Protein AF-A0A4Q3XAI7-F1 (afdb_monomer_lite)

Foldseek 3Di:
DQLVPDPDPVRNVVVVVVVVVVVVVVVVVVVVVVVVVVVVVVVVVVVVVVVVVVVVVVVVVVVVVVVVVVVVVVVVVVVVVVVVVVVVVVVVVVVVVVVVVVVVVVVVVVCVVVLVVLLVVCVVPPPDDPLQPQESPDPLVVLVVVCVVVDADQVQLVVLVVSLHLSSVLSSLSNYDQAPDDPVVLVVSLLSQPDLVSLVSNLPRHLLNHPCNVVLLVVQCPDPRQSSVLSSLQSLLVCCQVPVPVDDPVVLLVCLLPPLLPHDPSNVLSSLSNLLSNLQSDVVCVVVSLVSLVVSCPQVVPDDDPPDFGSSSNRSNVVNNVVVD

Radius of gyration: 54.63 Å; chains: 1; bounding box: 103×50×162 Å

pLDDT: mean 87.57, std 12.11, range [44.16, 97.44]

Sequence (325 aa):
MFLFASESFNQFTRRLHYLRQYSEARKQQVEQIQKVQEALNSQLFDLTDKRNQKKKLLNTQLVENRNLLNLKSEQDQVVTKLSQREQELQRDLREKQNAVRKLENLISDIVREEVRKAANAARKEAAKNEAAANQFGVKLGDLRVLAKKIKLNPELATALWETDNIDAMLLATLLMKPKQLATEDLEKMVRAATFPQLADWLNSYVVKMHPQKEQLRPKWIESTDAMVARSGWSLTAEKIVKDPAALDFDALLNRLENEMPTAPVPAQWTMNFCLAHIGITSPQHRERAITIGEKLGIYRDYPVHKGCTSPFAPIWIKEMVKRQS

Structure (mmCIF, N/CA/C/O backbone):
data_AF-A0A4Q3XAI7-F1
#
_entry.id   AF-A0A4Q3XAI7-F1
#
loop_
_atom_site.group_PDB
_atom_site.id
_atom_site.type_symbol
_atom_site.label_atom_id
_atom_site.label_alt_id
_atom_site.label_comp_id
_atom_site.label_asym_id
_atom_site.label_entity_id
_atom_site.label_seq_id
_atom_site.pdbx_PDB_ins_code
_atom_site.Cartn_x
_atom_site.Cartn_y
_atom_site.Cartn_z
_atom_site.occupancy
_atom_site.B_iso_or_equiv
_atom_site.auth_seq_id
_atom_site.auth_comp_id
_atom_site.auth_asym_id
_atom_site.auth_atom_id
_atom_site.pdbx_PDB_model_num
ATOM 1 N N . MET A 1 1 ? -57.397 -12.592 123.149 1.00 57.09 1 MET A N 1
ATOM 2 C CA . MET A 1 1 ? -57.408 -13.577 124.256 1.00 57.09 1 MET A CA 1
ATOM 3 C C . MET A 1 1 ? -58.382 -14.724 123.913 1.00 57.09 1 MET A C 1
ATOM 5 O O . MET A 1 1 ? -59.492 -14.738 124.408 1.00 57.09 1 MET A O 1
ATOM 9 N N . PHE A 1 2 ? -58.028 -15.643 122.993 1.00 77.94 2 PHE A N 1
ATOM 10 C CA . PHE A 1 2 ? -58.961 -16.663 122.437 1.00 77.94 2 PHE A CA 1
ATOM 11 C C . PHE A 1 2 ? -58.925 -18.019 123.174 1.00 77.94 2 PHE A C 1
ATOM 13 O O . PHE A 1 2 ? -59.947 -18.692 123.314 1.00 77.94 2 PHE A O 1
ATOM 20 N N . LEU A 1 3 ? -57.746 -18.401 123.678 1.00 70.19 3 LEU A N 1
ATOM 21 C CA . LEU A 1 3 ? -57.528 -19.646 124.425 1.00 70.19 3 LEU A CA 1
ATOM 22 C C . LEU A 1 3 ? -58.120 -19.579 125.838 1.00 70.19 3 LEU A C 1
ATOM 24 O O . LEU A 1 3 ? -58.863 -20.464 126.245 1.00 70.19 3 LEU A O 1
ATOM 28 N N . PHE A 1 4 ? -57.849 -18.485 126.549 1.00 74.12 4 PHE A N 1
ATOM 29 C CA . PHE A 1 4 ? -58.223 -18.304 127.955 1.00 74.12 4 PHE A CA 1
ATOM 30 C C . PHE A 1 4 ? -59.694 -17.908 128.183 1.00 74.12 4 PHE A C 1
ATOM 32 O O . PHE A 1 4 ? -60.123 -17.817 129.322 1.00 74.12 4 PHE A O 1
ATOM 39 N N . ALA A 1 5 ? -60.473 -17.705 127.115 1.00 77.25 5 ALA A N 1
ATOM 40 C CA . ALA A 1 5 ? -61.905 -17.389 127.163 1.00 77.25 5 ALA A CA 1
ATOM 41 C C . ALA A 1 5 ? -62.781 -18.635 126.902 1.00 77.25 5 ALA A C 1
ATOM 43 O O . ALA A 1 5 ? -63.717 -18.585 126.102 1.00 77.25 5 ALA A O 1
ATOM 44 N N . SER A 1 6 ? -62.406 -19.794 127.451 1.00 77.19 6 SER A N 1
ATOM 45 C CA . SER A 1 6 ? -63.130 -21.064 127.281 1.00 77.19 6 SER A CA 1
ATOM 46 C C . SER A 1 6 ? -63.801 -21.492 128.590 1.00 77.19 6 SER A C 1
ATOM 48 O O . SER A 1 6 ? -63.203 -21.368 129.652 1.00 77.19 6 SER A O 1
ATOM 50 N N . GLU A 1 7 ? -65.041 -21.985 128.515 1.00 75.25 7 GLU A N 1
ATOM 51 C CA . GLU A 1 7 ? -65.883 -22.307 129.685 1.00 75.25 7 GLU A CA 1
ATOM 52 C C . GLU A 1 7 ? -65.652 -23.734 130.222 1.00 75.25 7 GLU A C 1
ATOM 54 O O . GLU A 1 7 ? -66.066 -24.063 131.329 1.00 75.25 7 GLU A O 1
ATOM 59 N N . SER A 1 8 ? -64.968 -24.600 129.457 1.00 79.06 8 SER A N 1
ATOM 60 C CA . SER A 1 8 ? -64.594 -25.958 129.879 1.00 79.06 8 SER A CA 1
ATOM 61 C C . SER A 1 8 ? -63.263 -26.421 129.277 1.00 79.06 8 SER A C 1
ATOM 63 O O . SER A 1 8 ? -62.862 -25.998 128.188 1.00 79.06 8 SER A O 1
ATOM 65 N N . PHE A 1 9 ? -62.594 -27.361 129.951 1.00 81.00 9 PHE A N 1
ATOM 66 C CA . PHE A 1 9 ? -61.305 -27.920 129.519 1.00 81.00 9 PHE A CA 1
ATOM 67 C C . PHE A 1 9 ? -61.354 -28.569 128.115 1.00 81.00 9 PHE A C 1
ATOM 69 O O . PHE A 1 9 ? -60.407 -28.469 127.335 1.00 81.00 9 PHE A O 1
ATOM 76 N N . ASN A 1 10 ? -62.484 -29.175 127.731 1.00 82.44 10 ASN A N 1
ATOM 77 C CA . ASN A 1 10 ? -62.686 -29.733 126.384 1.00 82.44 10 ASN A CA 1
ATOM 78 C C . ASN A 1 10 ? -62.759 -28.627 125.306 1.00 82.44 10 ASN A C 1
ATOM 80 O O . ASN A 1 10 ? -62.200 -28.747 124.216 1.00 82.44 10 ASN A O 1
ATOM 84 N N . GLN A 1 11 ? -63.390 -27.491 125.619 1.00 80.38 11 GLN A N 1
ATOM 85 C CA . GLN A 1 11 ? -63.429 -26.343 124.710 1.00 80.38 11 GLN A CA 1
ATOM 86 C C . GLN A 1 11 ? -62.040 -25.695 124.559 1.00 80.38 11 GLN A C 1
ATOM 88 O O . GLN A 1 11 ? -61.657 -25.320 123.448 1.00 80.38 11 GLN A O 1
ATOM 93 N N . PHE A 1 12 ? -61.261 -25.620 125.645 1.00 85.19 12 PHE A N 1
ATOM 94 C CA . PHE A 1 12 ? -59.865 -25.168 125.629 1.00 85.19 12 PHE A CA 1
ATOM 95 C C . PHE A 1 12 ? -58.986 -26.044 124.722 1.00 85.19 12 PHE A C 1
ATOM 97 O O . PHE A 1 12 ? -58.302 -25.529 123.837 1.00 85.19 12 PHE A O 1
ATOM 104 N N . THR A 1 13 ? -59.038 -27.371 124.890 1.00 81.62 13 THR A N 1
ATOM 105 C CA . THR A 1 13 ? -58.220 -28.326 124.116 1.00 81.62 13 THR A CA 1
ATOM 106 C C . THR A 1 13 ? -58.550 -28.302 122.624 1.00 81.62 13 THR A C 1
ATOM 108 O O . THR A 1 13 ? -57.633 -28.249 121.804 1.00 81.62 13 THR A O 1
ATOM 111 N N . ARG A 1 14 ? -59.832 -28.229 122.237 1.00 81.94 14 ARG A N 1
ATOM 112 C CA . ARG A 1 14 ? -60.236 -28.063 120.826 1.00 81.94 14 ARG A CA 1
ATOM 113 C C . ARG A 1 14 ? -59.732 -26.754 120.215 1.00 81.94 14 ARG A C 1
ATOM 115 O O . ARG A 1 14 ? -59.216 -26.769 119.100 1.00 81.94 14 ARG A O 1
ATOM 122 N N . ARG A 1 15 ? -59.828 -25.628 120.937 1.00 86.38 15 ARG A N 1
ATOM 123 C CA . ARG A 1 15 ? -59.291 -24.331 120.474 1.00 86.38 15 ARG A CA 1
ATOM 124 C C . ARG A 1 15 ? -57.761 -24.343 120.380 1.00 86.38 15 ARG A C 1
ATOM 126 O O . ARG A 1 15 ? -57.216 -23.753 119.451 1.00 86.38 15 ARG A O 1
ATOM 133 N N . LEU A 1 16 ? -57.072 -25.043 121.285 1.00 82.81 16 LEU A N 1
ATOM 134 C CA . LEU A 1 16 ? -55.619 -25.238 121.236 1.00 82.81 16 LEU A CA 1
ATOM 135 C C . LEU A 1 16 ? -55.196 -26.091 120.030 1.00 82.81 16 LEU A C 1
ATOM 137 O O . LEU A 1 16 ? -54.264 -25.714 119.322 1.00 82.81 16 LEU A O 1
ATOM 141 N N . HIS A 1 17 ? -55.899 -27.195 119.755 1.00 82.69 17 HIS A N 1
ATOM 142 C CA . HIS A 1 17 ? -55.673 -28.015 118.560 1.00 82.69 17 HIS A CA 1
ATOM 143 C C . HIS A 1 17 ? -55.942 -27.238 117.267 1.00 82.69 17 HIS A C 1
ATOM 145 O O . HIS A 1 17 ? -55.119 -27.286 116.356 1.00 82.69 17 HIS A O 1
ATOM 151 N N . TYR A 1 18 ? -57.031 -26.467 117.211 1.00 84.88 18 TYR A N 1
ATOM 152 C CA . TYR A 1 18 ? -57.342 -25.602 116.074 1.00 84.88 18 TYR A CA 1
ATOM 153 C C . TYR A 1 18 ? -56.255 -24.548 115.836 1.00 84.88 18 TYR A C 1
ATOM 155 O O . TYR A 1 18 ? -55.811 -24.377 114.707 1.00 84.88 18 TYR A O 1
ATOM 163 N N . LEU A 1 19 ? -55.763 -23.872 116.883 1.00 85.06 19 LEU A N 1
ATOM 164 C CA . LEU A 1 19 ? -54.667 -22.908 116.733 1.00 85.06 19 LEU A CA 1
ATOM 165 C C . LEU A 1 19 ? -53.360 -23.564 116.273 1.00 85.06 19 LEU A C 1
ATOM 167 O O . LEU A 1 19 ? -52.626 -22.948 115.503 1.00 85.06 19 LEU A O 1
ATOM 171 N N . ARG A 1 20 ? -53.071 -24.804 116.696 1.00 84.38 20 ARG A N 1
ATOM 172 C CA . ARG A 1 20 ? -51.924 -25.571 116.181 1.00 84.38 20 ARG A CA 1
ATOM 173 C C . ARG A 1 20 ? -52.085 -25.890 114.694 1.00 84.38 20 ARG A C 1
ATOM 175 O O . ARG A 1 20 ? -51.196 -25.554 113.923 1.00 84.38 20 ARG A O 1
ATOM 182 N N . GLN A 1 21 ? -53.228 -26.444 114.287 1.00 87.38 21 GLN A N 1
ATOM 183 C CA . GLN A 1 21 ? -53.525 -26.738 112.878 1.00 87.38 21 GLN A CA 1
ATOM 184 C C . GLN A 1 21 ? -53.515 -25.474 112.010 1.00 87.38 21 GLN A C 1
ATOM 186 O O . GLN A 1 21 ? -52.957 -25.476 110.918 1.00 87.38 21 GLN A O 1
ATOM 191 N N . TYR A 1 22 ? -54.076 -24.372 112.508 1.00 87.88 22 TYR A N 1
ATOM 192 C CA . TYR A 1 22 ? -54.053 -23.081 111.827 1.00 87.88 22 TYR A CA 1
ATOM 193 C C . TYR A 1 22 ? -52.627 -22.531 111.692 1.00 87.88 22 TYR A C 1
ATOM 195 O O . TYR A 1 22 ? -52.272 -22.020 110.636 1.00 87.88 22 TYR A O 1
ATOM 203 N N . SER A 1 23 ? -51.793 -22.663 112.729 1.00 86.81 23 SER A N 1
ATOM 204 C CA . SER A 1 23 ? -50.374 -22.288 112.674 1.00 86.81 23 SER A CA 1
ATOM 205 C C . SER A 1 23 ? -49.604 -23.116 111.637 1.00 86.81 23 SER A C 1
ATOM 207 O O . SER A 1 23 ? -48.845 -22.557 110.847 1.00 86.81 23 SER A O 1
ATOM 209 N N . GLU A 1 24 ? -49.841 -24.431 111.572 1.00 89.38 24 GLU A N 1
ATOM 210 C CA . GLU A 1 24 ? -49.220 -25.315 110.576 1.00 89.38 24 GLU A CA 1
ATOM 211 C C . GLU A 1 24 ? -49.689 -25.021 109.145 1.00 89.38 24 GLU A C 1
ATOM 213 O O . GLU A 1 24 ? -48.854 -24.852 108.256 1.00 89.38 24 GLU A O 1
ATOM 218 N N . ALA A 1 25 ? -50.998 -24.871 108.922 1.00 90.12 25 ALA A N 1
ATOM 219 C CA . ALA A 1 25 ? -51.553 -24.491 107.623 1.00 90.12 25 ALA A CA 1
ATOM 220 C C . ALA A 1 25 ? -51.038 -23.116 107.171 1.00 90.12 25 ALA A C 1
ATOM 222 O O . ALA A 1 25 ? -50.679 -22.933 106.009 1.00 90.12 25 ALA A O 1
ATOM 223 N N . ARG A 1 26 ? -50.917 -22.155 108.098 1.00 86.12 26 ARG A N 1
ATOM 224 C CA . ARG A 1 26 ? -50.337 -20.836 107.820 1.00 86.12 26 ARG A CA 1
ATOM 225 C C . ARG A 1 26 ? -48.851 -20.929 107.472 1.00 86.12 26 ARG A C 1
ATOM 227 O O . ARG A 1 26 ? -48.404 -20.218 106.578 1.00 86.12 26 ARG A O 1
ATOM 234 N N . LYS A 1 27 ? -48.092 -21.819 108.120 1.00 90.81 27 LYS A N 1
ATOM 235 C CA . LYS A 1 27 ? -46.683 -22.082 107.789 1.00 90.81 27 LYS A CA 1
ATOM 236 C C . LYS A 1 27 ? -46.540 -22.661 106.376 1.00 90.81 27 LYS A C 1
ATOM 238 O O . LYS A 1 27 ? -45.722 -22.165 105.608 1.00 90.81 27 LYS A O 1
ATOM 243 N N . GLN A 1 28 ? -47.376 -23.633 106.010 1.00 90.00 28 GLN A N 1
ATOM 244 C CA . GLN A 1 28 ? -47.410 -24.197 104.654 1.00 90.00 28 GLN A CA 1
ATOM 245 C C . GLN A 1 28 ? -47.824 -23.158 103.604 1.00 90.00 28 GLN A C 1
ATOM 247 O O . GLN A 1 28 ? -47.228 -23.091 102.533 1.00 90.00 28 GLN A O 1
ATOM 252 N N . GLN A 1 29 ? -48.806 -22.309 103.917 1.00 88.69 29 GLN A N 1
ATOM 253 C CA . GLN A 1 29 ? -49.237 -21.227 103.033 1.00 88.69 29 GLN A CA 1
ATOM 254 C C . GLN A 1 29 ? -48.113 -20.208 102.791 1.00 88.69 29 GLN A C 1
ATOM 256 O O . GLN A 1 29 ? -47.916 -19.786 101.656 1.00 88.69 29 GLN A O 1
ATOM 261 N N . VAL A 1 30 ? -47.345 -19.838 103.823 1.00 93.38 30 VAL A N 1
ATOM 262 C CA . VAL A 1 30 ? -46.171 -18.958 103.673 1.00 93.38 30 VAL A CA 1
ATOM 263 C C . VAL A 1 30 ? -45.101 -19.605 102.790 1.00 93.38 30 VAL A C 1
ATOM 265 O O . VAL A 1 30 ? -44.566 -18.931 101.914 1.00 93.38 30 VAL A O 1
ATOM 268 N N . GLU A 1 31 ? -44.832 -20.902 102.953 1.00 92.56 31 GLU A N 1
ATOM 269 C CA . GLU A 1 31 ? -43.874 -21.631 102.110 1.00 92.56 31 GLU A CA 1
ATOM 270 C C . GLU A 1 31 ? -44.336 -21.705 100.642 1.00 92.56 31 GLU A C 1
ATOM 272 O O . GLU A 1 31 ? -43.542 -21.517 99.721 1.00 92.56 31 GLU A O 1
ATOM 277 N N . GLN A 1 32 ? -45.633 -21.924 100.400 1.00 91.56 32 GLN A N 1
ATOM 278 C CA . GLN A 1 32 ? -46.207 -21.881 99.052 1.00 91.56 32 GLN A CA 1
ATOM 279 C C . GLN A 1 32 ? -46.115 -20.481 98.437 1.00 91.56 32 GLN A C 1
ATOM 281 O O . GLN A 1 32 ? -45.732 -20.357 97.277 1.00 91.56 32 GLN A O 1
ATOM 286 N N . ILE A 1 33 ? -46.413 -19.429 99.206 1.00 92.69 33 ILE A N 1
ATOM 287 C CA . ILE A 1 33 ? -46.266 -18.039 98.753 1.00 92.69 33 ILE A CA 1
ATOM 288 C C . ILE A 1 33 ? -44.803 -17.745 98.408 1.00 92.69 33 ILE A C 1
ATOM 290 O O . ILE A 1 33 ? -44.551 -17.131 97.379 1.00 92.69 33 ILE A O 1
ATOM 294 N N . GLN A 1 34 ? -43.842 -18.218 99.207 1.00 93.25 34 GLN A N 1
ATOM 295 C CA . GLN A 1 34 ? -42.412 -18.067 98.916 1.00 93.25 34 GLN A CA 1
ATOM 296 C C . GLN A 1 34 ? -42.013 -18.780 97.621 1.00 93.25 34 GLN A C 1
ATOM 298 O O . GLN A 1 34 ? -41.414 -18.150 96.756 1.00 93.25 34 GLN A O 1
ATOM 303 N N . LYS A 1 35 ? -42.424 -20.040 97.426 1.00 94.00 35 LYS A N 1
ATOM 304 C CA . LYS A 1 35 ? -42.158 -20.784 96.179 1.00 94.00 35 LYS A CA 1
ATOM 305 C C . LYS A 1 35 ? -42.761 -20.097 94.955 1.00 94.00 35 LYS A C 1
ATOM 307 O O . LYS A 1 35 ? -42.113 -19.997 93.917 1.00 94.00 35 LYS A O 1
ATOM 312 N N . VAL A 1 36 ? -43.996 -19.604 95.069 1.00 93.31 36 VAL A N 1
ATOM 313 C CA . VAL A 1 36 ? -44.651 -18.853 93.989 1.00 93.31 36 VAL A CA 1
ATOM 314 C C . VAL A 1 36 ? -43.928 -17.530 93.743 1.00 93.31 36 VAL A C 1
ATOM 316 O O . VAL A 1 36 ? -43.694 -17.193 92.589 1.00 93.31 36 VAL A O 1
ATOM 319 N N . GLN A 1 37 ? -43.520 -16.810 94.790 1.00 92.06 37 GLN A N 1
ATOM 320 C CA . GLN A 1 37 ? -42.764 -15.562 94.675 1.00 92.06 37 GLN A CA 1
ATOM 321 C C . GLN A 1 37 ? -41.413 -15.781 93.979 1.00 92.06 37 GLN A C 1
ATOM 323 O O . GLN A 1 37 ? -41.045 -14.997 93.109 1.00 92.06 37 GLN A O 1
ATOM 328 N N . GLU A 1 38 ? -40.690 -16.846 94.324 1.00 93.88 38 GLU A N 1
ATOM 329 C CA . GLU A 1 38 ? -39.425 -17.226 93.686 1.00 93.88 38 GLU A CA 1
ATOM 330 C C . GLU A 1 38 ? -39.621 -17.585 92.210 1.00 93.88 38 GLU A C 1
ATOM 332 O O . GLU A 1 38 ? -38.903 -17.067 91.352 1.00 93.88 38 GLU A O 1
ATOM 337 N N . ALA A 1 39 ? -40.635 -18.397 91.892 1.00 93.25 39 ALA A N 1
ATOM 338 C CA . ALA A 1 39 ? -40.972 -18.747 90.514 1.00 93.25 39 ALA A CA 1
ATOM 339 C C . ALA A 1 39 ? -41.373 -17.512 89.688 1.00 93.25 39 ALA A C 1
ATOM 341 O O . ALA A 1 39 ? -40.921 -17.352 88.554 1.00 93.25 39 ALA A O 1
ATOM 342 N N . LEU A 1 40 ? -42.171 -16.605 90.264 1.00 92.62 40 LEU A N 1
ATOM 343 C CA . LEU A 1 40 ? -42.583 -15.361 89.614 1.00 92.62 40 LEU A CA 1
ATOM 344 C C . LEU A 1 40 ? -41.382 -14.434 89.379 1.00 92.62 40 LEU A C 1
ATOM 346 O O . LEU A 1 40 ? -41.241 -13.869 88.297 1.00 92.62 40 LEU A O 1
ATOM 350 N N . ASN A 1 41 ? -40.488 -14.309 90.366 1.00 93.88 41 ASN A N 1
ATOM 351 C CA . ASN A 1 41 ? -39.267 -13.511 90.257 1.00 93.88 41 ASN A CA 1
ATOM 352 C C . ASN A 1 41 ? -38.316 -14.072 89.186 1.00 93.88 41 ASN A C 1
ATOM 354 O O . ASN A 1 41 ? -37.753 -13.300 88.411 1.00 93.88 41 ASN A O 1
ATOM 358 N N . SER A 1 42 ? -38.173 -15.398 89.097 1.00 93.94 42 SER A N 1
ATOM 359 C CA . SER A 1 42 ? -37.395 -16.061 88.042 1.00 93.94 42 SER A CA 1
ATOM 360 C C . SER A 1 42 ? -37.996 -15.811 86.655 1.00 93.94 42 SER A C 1
ATOM 362 O O . SER A 1 42 ? -37.276 -15.409 85.743 1.00 93.94 42 SER A O 1
ATOM 364 N N . GLN A 1 43 ? -39.317 -15.941 86.499 1.00 94.50 43 GLN A N 1
ATOM 365 C CA . GLN A 1 43 ? -39.990 -15.632 85.234 1.00 94.50 43 GLN A CA 1
ATOM 366 C C . GLN A 1 43 ? -39.857 -14.153 84.848 1.00 94.50 43 GLN A C 1
ATOM 368 O O . GLN A 1 43 ? -39.647 -13.839 83.676 1.00 94.50 43 GLN A O 1
ATOM 373 N N . LEU A 1 44 ? -39.950 -13.235 85.816 1.00 93.75 44 LEU A N 1
ATOM 374 C CA . LEU A 1 44 ? -39.718 -11.808 85.584 1.00 93.75 44 LEU A CA 1
ATOM 375 C C . LEU A 1 44 ? -38.284 -11.540 85.122 1.00 93.75 44 LEU A C 1
ATOM 377 O O . LEU A 1 44 ? -38.090 -10.748 84.196 1.00 93.75 44 LEU A O 1
ATOM 381 N N . PHE A 1 45 ? -37.293 -12.205 85.717 1.00 95.44 45 PHE A N 1
ATOM 382 C CA . PHE A 1 45 ? -35.899 -12.099 85.296 1.00 95.44 45 PHE A CA 1
ATOM 383 C C . PHE A 1 45 ? -35.714 -12.586 83.852 1.00 95.44 45 PHE A C 1
ATOM 385 O O . PHE A 1 45 ? -35.218 -11.827 83.018 1.00 95.44 45 PHE A O 1
ATOM 392 N N . ASP A 1 46 ? -36.211 -13.779 83.518 1.00 93.88 46 ASP A N 1
ATOM 393 C CA . ASP A 1 46 ? -36.109 -14.357 82.171 1.00 93.88 46 ASP A CA 1
ATOM 394 C C . ASP A 1 46 ? -36.814 -13.503 81.111 1.00 93.88 46 ASP A C 1
ATOM 396 O O . ASP A 1 46 ? -36.300 -13.300 80.008 1.00 93.88 46 ASP A O 1
ATOM 400 N N . LEU A 1 47 ? -38.002 -12.977 81.426 1.00 94.06 47 LEU A N 1
ATOM 401 C CA . LEU A 1 47 ? -38.724 -12.066 80.538 1.00 94.06 47 LEU A CA 1
ATOM 402 C C . LEU A 1 47 ? -37.963 -10.753 80.343 1.00 94.06 47 LEU A C 1
ATOM 404 O O . LEU A 1 47 ? -37.940 -10.216 79.232 1.00 94.06 47 LEU A O 1
ATOM 408 N N . THR A 1 48 ? -37.321 -10.246 81.396 1.00 94.56 48 THR A N 1
ATOM 409 C CA . THR A 1 48 ? -36.507 -9.027 81.330 1.00 94.56 48 THR A CA 1
ATOM 410 C C . THR A 1 48 ? -35.256 -9.251 80.486 1.00 94.56 48 THR A C 1
ATOM 412 O O . THR A 1 48 ? -34.943 -8.415 79.635 1.00 94.56 48 THR A O 1
ATOM 415 N N . ASP A 1 49 ? -34.583 -10.391 80.641 1.00 94.94 49 ASP A N 1
ATOM 416 C CA . ASP A 1 49 ? -33.416 -10.737 79.834 1.00 94.94 49 ASP A CA 1
ATOM 417 C C . ASP A 1 49 ? -33.788 -10.934 78.357 1.00 94.94 49 ASP A C 1
ATOM 419 O O . ASP A 1 49 ? -33.219 -10.276 77.484 1.00 94.94 49 ASP A O 1
ATOM 423 N N . LYS A 1 50 ? -34.849 -11.700 78.059 1.00 94.81 50 LYS A N 1
ATOM 424 C CA . LYS A 1 50 ? -35.380 -11.849 76.690 1.00 94.81 50 LYS A CA 1
ATOM 425 C C . LYS A 1 50 ? -35.757 -10.506 76.068 1.00 94.81 50 LYS A C 1
ATOM 427 O O . LYS A 1 50 ? -35.459 -10.257 74.897 1.00 94.81 50 LYS A O 1
ATOM 432 N N . ARG A 1 51 ? -36.385 -9.610 76.836 1.00 95.81 51 ARG A N 1
ATOM 433 C CA . ARG A 1 51 ? -36.702 -8.247 76.385 1.00 95.81 51 ARG A CA 1
ATOM 434 C C . ARG A 1 51 ? -35.430 -7.463 76.058 1.00 95.81 51 ARG A C 1
ATOM 436 O O . ARG A 1 51 ? -35.390 -6.789 75.027 1.00 95.81 51 ARG A O 1
ATOM 443 N N . ASN A 1 52 ? -34.397 -7.558 76.891 1.00 94.44 52 ASN A N 1
ATOM 444 C CA . ASN A 1 52 ? -33.121 -6.875 76.682 1.00 94.44 52 ASN A CA 1
ATOM 445 C C . ASN A 1 52 ? -32.359 -7.423 75.469 1.00 94.44 52 ASN A C 1
ATOM 447 O O . ASN A 1 52 ? -31.883 -6.634 74.652 1.00 94.44 52 ASN A O 1
ATOM 451 N N . GLN A 1 53 ? -32.294 -8.745 75.300 1.00 94.44 53 GLN A N 1
ATOM 452 C CA . GLN A 1 53 ? -31.701 -9.390 74.126 1.00 94.44 53 GLN A CA 1
ATOM 453 C C . GLN A 1 53 ? -32.424 -8.973 72.840 1.00 94.44 53 GLN A C 1
ATOM 455 O O . GLN A 1 53 ? -31.786 -8.526 71.887 1.00 94.44 53 GLN A O 1
ATOM 460 N N . LYS A 1 54 ? -33.764 -9.012 72.835 1.00 94.50 54 LYS A N 1
ATOM 461 C CA . LYS A 1 54 ? -34.573 -8.586 71.684 1.00 94.50 54 LYS A CA 1
ATOM 462 C C . LYS A 1 54 ? -34.382 -7.102 71.364 1.00 94.50 54 LYS A C 1
ATOM 464 O O . LYS A 1 54 ? -34.306 -6.739 70.195 1.00 94.50 54 LYS A O 1
ATOM 469 N N . LYS A 1 55 ? -34.246 -6.244 72.382 1.00 95.31 55 LYS A N 1
ATOM 470 C CA . LYS A 1 55 ? -33.939 -4.816 72.201 1.00 95.31 55 LYS A CA 1
ATOM 471 C C . LYS A 1 55 ? -32.549 -4.601 71.589 1.00 95.31 55 LYS A C 1
ATOM 473 O O . LYS A 1 55 ? -32.411 -3.756 70.711 1.00 95.31 55 LYS A O 1
ATOM 478 N N . LYS A 1 56 ? -31.536 -5.366 72.018 1.00 95.56 56 LYS A N 1
ATOM 479 C CA . LYS A 1 56 ? -30.185 -5.324 71.430 1.00 95.56 56 LYS A CA 1
ATOM 480 C C . LYS A 1 56 ? -30.206 -5.750 69.960 1.00 95.56 56 LYS A C 1
ATOM 482 O O . LYS A 1 56 ? -29.734 -4.985 69.129 1.00 95.56 56 LYS A O 1
ATOM 487 N N . LEU A 1 57 ? -30.817 -6.897 69.651 1.00 94.75 57 LEU A N 1
ATOM 488 C CA . LEU A 1 57 ? -30.953 -7.413 68.281 1.00 94.75 57 LEU A CA 1
ATOM 489 C C . LEU A 1 57 ? -31.716 -6.449 67.365 1.00 94.75 57 LEU A C 1
ATOM 491 O O . LEU A 1 57 ? -31.326 -6.221 66.225 1.00 94.75 57 LEU A O 1
ATOM 495 N N . LEU A 1 58 ? -32.790 -5.839 67.872 1.00 94.19 58 LEU A N 1
ATOM 496 C CA . LEU A 1 58 ? -33.539 -4.843 67.112 1.00 94.19 58 LEU A CA 1
ATOM 497 C C . LEU A 1 58 ? -32.669 -3.620 66.795 1.00 94.19 58 LEU A C 1
ATOM 499 O O . LEU A 1 58 ? -32.678 -3.136 65.668 1.00 94.19 58 LEU A O 1
ATOM 503 N N . ASN A 1 59 ? -31.893 -3.135 67.766 1.00 95.19 59 ASN A N 1
ATOM 504 C CA . ASN A 1 59 ? -30.996 -2.004 67.547 1.00 95.19 59 ASN A CA 1
ATOM 505 C C . ASN A 1 59 ? -29.888 -2.330 66.537 1.00 95.19 59 ASN A C 1
ATOM 507 O O . ASN A 1 59 ? -29.617 -1.498 65.675 1.00 95.19 59 ASN A O 1
ATOM 511 N N . THR A 1 60 ? -29.277 -3.518 66.602 1.00 95.19 60 THR A N 1
ATOM 512 C CA . THR A 1 60 ? -28.266 -3.929 65.613 1.00 95.19 60 THR A CA 1
ATOM 513 C C . THR A 1 60 ? -28.872 -4.008 64.216 1.00 95.19 60 THR A C 1
ATOM 515 O O . THR A 1 60 ? -28.321 -3.430 63.285 1.00 95.19 60 THR A O 1
ATOM 518 N N . GLN A 1 61 ? -30.063 -4.598 64.082 1.00 94.00 61 GLN A N 1
ATOM 519 C CA . GLN A 1 61 ? -30.753 -4.712 62.797 1.00 94.00 61 GLN A CA 1
ATOM 520 C C . GLN A 1 61 ? -31.152 -3.344 62.218 1.00 94.00 61 GLN A C 1
ATOM 522 O O . GLN A 1 61 ? -31.052 -3.130 61.012 1.00 94.00 61 GLN A O 1
ATOM 527 N N . LEU A 1 62 ? -31.566 -2.389 63.058 1.00 95.38 62 LEU A N 1
ATOM 528 C CA . LEU A 1 62 ? -31.856 -1.018 62.623 1.00 95.38 62 LEU A CA 1
ATOM 529 C C . LEU A 1 62 ? -30.600 -0.286 62.132 1.00 95.38 62 LEU A C 1
ATOM 531 O O . LEU A 1 62 ? -30.672 0.451 61.148 1.00 95.38 62 LEU A O 1
ATOM 535 N N . VAL A 1 63 ? -29.460 -0.477 62.802 1.00 95.81 63 VAL A N 1
ATOM 536 C CA . VAL A 1 63 ? -28.178 0.117 62.393 1.00 95.81 63 VAL A CA 1
ATOM 537 C C . VAL A 1 63 ? -27.695 -0.490 61.078 1.00 95.81 63 VAL A C 1
ATOM 539 O O . VAL A 1 63 ? -27.357 0.253 60.160 1.00 95.81 63 VAL A O 1
ATOM 542 N N . GLU A 1 64 ? -27.726 -1.815 60.942 1.00 94.94 64 GLU A N 1
ATOM 543 C CA . GLU A 1 64 ? -27.369 -2.500 59.696 1.00 94.94 64 GLU A CA 1
ATOM 544 C C . GLU A 1 64 ? -28.263 -2.070 58.534 1.00 94.94 64 GLU A C 1
ATOM 546 O O . GLU A 1 64 ? -27.760 -1.766 57.457 1.00 94.94 64 GLU A O 1
ATOM 551 N N . ASN A 1 65 ? -29.577 -1.965 58.753 1.00 94.75 65 ASN A N 1
ATOM 552 C CA . ASN A 1 65 ? -30.503 -1.521 57.715 1.00 94.75 65 ASN A CA 1
ATOM 553 C C . ASN A 1 65 ? -30.195 -0.085 57.257 1.00 94.75 65 ASN A C 1
ATOM 555 O O . ASN A 1 65 ? -30.129 0.174 56.058 1.00 94.75 65 ASN A O 1
ATOM 559 N N . ARG A 1 66 ? -29.906 0.831 58.192 1.00 94.75 66 ARG A N 1
ATOM 560 C CA . ARG A 1 66 ? -29.454 2.192 57.852 1.00 94.75 66 ARG A CA 1
ATOM 561 C C . ARG A 1 66 ? -28.155 2.181 57.048 1.00 94.75 66 ARG A C 1
ATOM 563 O O . ARG A 1 66 ? -28.063 2.889 56.051 1.00 94.75 66 ARG A O 1
ATOM 570 N N . ASN A 1 67 ? -27.180 1.363 57.441 1.00 94.62 67 ASN A N 1
ATOM 571 C CA . ASN A 1 67 ? -25.912 1.249 56.720 1.00 94.62 67 ASN A CA 1
ATOM 572 C C . ASN A 1 67 ? -26.115 0.699 55.301 1.00 94.62 67 ASN A C 1
ATOM 574 O O . ASN A 1 67 ? -25.545 1.233 54.355 1.00 94.62 67 ASN A O 1
ATOM 578 N N . LEU A 1 68 ? -26.967 -0.318 55.136 1.00 94.69 68 LEU A N 1
ATOM 579 C CA . LEU A 1 68 ? -27.311 -0.881 53.829 1.00 94.69 68 LEU A CA 1
ATOM 580 C C . LEU A 1 68 ? -28.036 0.133 52.938 1.00 94.69 68 LEU A C 1
ATOM 582 O O . LEU A 1 68 ? -27.750 0.204 51.746 1.00 94.69 68 LEU A O 1
ATOM 586 N N . LEU A 1 69 ? -28.943 0.938 53.500 1.00 93.94 69 LEU A N 1
ATOM 587 C CA . LEU A 1 69 ? -29.618 2.007 52.760 1.00 93.94 69 LEU A CA 1
ATOM 588 C C . LEU A 1 69 ? -28.635 3.086 52.297 1.00 93.94 69 LEU A C 1
ATOM 590 O O . LEU A 1 69 ? -28.711 3.515 51.147 1.00 93.94 69 LEU A O 1
ATOM 594 N N . ASN A 1 70 ? -27.688 3.477 53.154 1.00 94.81 70 ASN A N 1
ATOM 595 C CA . ASN A 1 70 ? -26.641 4.429 52.785 1.00 94.81 70 ASN A CA 1
ATOM 596 C C . ASN A 1 70 ? -25.749 3.867 51.672 1.00 94.81 70 ASN A C 1
ATOM 598 O O . ASN A 1 70 ? -25.564 4.527 50.654 1.00 94.81 70 ASN A O 1
ATOM 602 N N . LEU A 1 71 ? -25.277 2.623 51.810 1.00 94.56 71 LEU A N 1
ATOM 603 C CA . LEU A 1 71 ? -24.436 1.970 50.802 1.00 94.56 71 LEU A CA 1
ATOM 604 C C . LEU A 1 71 ? -25.163 1.824 49.458 1.00 94.56 71 LEU A C 1
ATOM 606 O O . LEU A 1 71 ? -24.576 2.057 48.403 1.00 94.56 71 LEU A O 1
ATOM 610 N N . LYS A 1 72 ? -26.455 1.476 49.488 1.00 94.38 72 LYS A N 1
ATOM 611 C CA . LYS A 1 72 ? -27.292 1.411 48.286 1.00 94.38 72 LYS A CA 1
ATOM 612 C C . LYS A 1 72 ? -27.419 2.785 47.625 1.00 94.38 72 LYS A C 1
ATOM 614 O O . LYS A 1 72 ? -27.232 2.892 46.421 1.00 94.38 72 LYS A O 1
ATOM 619 N N . SER A 1 73 ? -27.663 3.836 48.409 1.00 94.19 73 SER A N 1
ATOM 620 C CA . SER A 1 73 ? -27.717 5.210 47.900 1.00 94.19 73 SER A CA 1
ATOM 621 C C . SER A 1 73 ? -26.388 5.646 47.272 1.00 94.19 73 SER A C 1
ATOM 623 O O . SER A 1 73 ? -26.389 6.302 46.232 1.00 94.19 73 SER A O 1
ATOM 625 N N . GLU A 1 74 ? -25.249 5.300 47.875 1.00 92.94 74 GLU A N 1
ATOM 626 C CA . GLU A 1 74 ? -23.923 5.581 47.310 1.00 92.94 74 GLU A CA 1
ATOM 627 C C . GLU A 1 74 ? -23.698 4.824 45.994 1.00 92.94 74 GLU A C 1
ATOM 629 O O . GLU A 1 74 ? -23.243 5.415 45.013 1.00 92.94 74 GLU A O 1
ATOM 634 N N . GLN A 1 75 ? -24.070 3.540 45.934 1.00 91.94 75 GLN A N 1
ATOM 635 C CA . GLN A 1 75 ? -24.006 2.755 44.700 1.00 91.94 75 GLN A CA 1
ATOM 636 C C . GLN A 1 75 ? -24.887 3.351 43.599 1.00 91.94 75 GLN A C 1
ATOM 638 O O . GLN A 1 75 ? -24.408 3.531 42.480 1.00 91.94 75 GLN A O 1
ATOM 643 N N . ASP A 1 76 ? -26.127 3.729 43.910 1.00 93.06 76 ASP A N 1
ATOM 644 C CA . ASP A 1 76 ? -27.049 4.341 42.948 1.00 93.06 76 ASP A CA 1
ATOM 645 C C . ASP A 1 76 ? -26.481 5.669 42.398 1.00 93.06 76 ASP A C 1
ATOM 647 O O . ASP A 1 76 ? -26.569 5.955 41.198 1.00 93.06 76 ASP A O 1
ATOM 651 N N . GLN A 1 77 ? -25.799 6.462 43.234 1.00 94.25 77 GLN A N 1
ATOM 652 C CA . GLN A 1 77 ? -25.093 7.671 42.792 1.00 94.25 77 GLN A CA 1
ATOM 653 C C . GLN A 1 77 ? -23.904 7.372 41.869 1.00 94.25 77 GLN A C 1
ATOM 655 O O . GLN A 1 77 ? -23.642 8.126 40.931 1.00 94.25 77 GLN A O 1
ATOM 660 N N . VAL A 1 78 ? -23.157 6.295 42.111 1.00 94.19 78 VAL A N 1
ATOM 661 C CA . VAL A 1 78 ? -22.039 5.903 41.241 1.00 94.19 78 VAL A CA 1
ATOM 662 C C . VAL A 1 78 ? -22.559 5.386 39.902 1.00 94.19 78 VAL A C 1
ATOM 664 O O . VAL A 1 78 ? -22.065 5.805 38.856 1.00 94.19 78 VAL A O 1
ATOM 667 N N . VAL A 1 79 ? -23.588 4.537 39.913 1.00 94.38 79 VAL A N 1
ATOM 668 C CA . VAL A 1 79 ? -24.206 3.991 38.695 1.00 94.38 79 VAL A CA 1
ATOM 669 C C . VAL A 1 79 ? -24.773 5.108 37.819 1.00 94.38 79 VAL A C 1
ATOM 671 O O . VAL A 1 79 ? -24.543 5.118 36.610 1.00 94.38 79 VAL A O 1
ATOM 674 N N . THR A 1 80 ? -25.455 6.088 38.414 1.00 93.06 80 THR A N 1
ATOM 675 C CA . THR A 1 80 ? -25.986 7.243 37.669 1.00 93.06 80 THR A CA 1
ATOM 676 C C . THR A 1 80 ? -24.874 8.094 37.052 1.00 93.06 80 THR A C 1
ATOM 678 O O . THR A 1 80 ? -24.963 8.429 35.871 1.00 93.06 80 THR A O 1
ATOM 681 N N . LYS A 1 81 ? -23.787 8.370 37.787 1.00 94.50 81 LYS A N 1
ATOM 682 C CA . LYS A 1 81 ? -22.606 9.075 37.249 1.00 94.50 81 LYS A CA 1
ATOM 683 C C . LYS A 1 81 ? -21.934 8.310 36.106 1.00 94.50 81 LYS A C 1
ATOM 685 O O . LYS A 1 81 ? -21.570 8.912 35.098 1.00 94.50 81 LYS A O 1
ATOM 690 N N . LEU A 1 82 ? -21.767 6.994 36.242 1.00 93.38 82 LEU A N 1
ATOM 691 C CA . LEU A 1 82 ? -21.156 6.155 35.205 1.00 93.38 82 LEU A CA 1
ATOM 692 C C . LEU A 1 82 ? -22.022 6.093 33.944 1.00 93.38 82 LEU A C 1
ATOM 694 O O . LEU A 1 82 ? -21.494 6.250 32.848 1.00 93.38 82 LEU A O 1
ATOM 698 N N . SER A 1 83 ? -23.339 5.946 34.099 1.00 92.25 83 SER A N 1
ATOM 699 C CA . SER A 1 83 ? -24.294 5.956 32.985 1.00 92.25 83 SER A CA 1
ATOM 700 C C . SER A 1 83 ? -24.272 7.287 32.223 1.00 92.25 83 SER A C 1
ATOM 702 O O . SER A 1 83 ? -24.191 7.303 30.994 1.00 92.25 83 SER A O 1
ATOM 704 N N . GLN A 1 84 ? -24.235 8.418 32.940 1.00 93.44 84 GLN A N 1
ATOM 705 C CA . GLN A 1 84 ? -24.064 9.740 32.324 1.00 93.44 84 GLN A CA 1
ATOM 706 C C . GLN A 1 84 ? -22.749 9.831 31.542 1.00 93.44 84 GLN A C 1
ATOM 708 O O . GLN A 1 84 ? -22.739 10.265 30.389 1.00 93.44 84 GLN A O 1
ATOM 713 N N . ARG A 1 85 ? -21.641 9.366 32.134 1.00 91.94 85 ARG A N 1
ATOM 714 C CA . ARG A 1 85 ? -20.330 9.402 31.480 1.00 91.94 85 ARG A CA 1
ATOM 715 C C . ARG A 1 85 ? -20.264 8.503 30.248 1.00 91.94 85 ARG A C 1
ATOM 717 O O . ARG A 1 85 ? -19.640 8.877 29.258 1.00 91.94 85 ARG A O 1
ATOM 724 N N . GLU A 1 86 ? -20.905 7.340 30.284 1.00 90.56 86 GLU A N 1
ATOM 725 C CA . GLU A 1 86 ? -21.018 6.455 29.127 1.00 90.56 86 GLU A CA 1
ATOM 726 C C . GLU A 1 86 ? -21.769 7.142 27.980 1.00 90.56 86 GLU A C 1
ATOM 728 O O . GLU A 1 86 ? -21.295 7.135 26.844 1.00 90.56 86 GLU A O 1
ATOM 733 N N . GLN A 1 87 ? -22.900 7.793 28.269 1.00 93.31 87 GLN A N 1
ATOM 734 C CA . GLN A 1 87 ? -23.667 8.526 27.259 1.00 93.31 87 GLN A CA 1
ATOM 735 C C . GLN A 1 87 ? -22.866 9.676 26.635 1.00 93.31 87 GLN A C 1
ATOM 737 O O . GLN A 1 87 ? -22.896 9.842 25.411 1.00 93.31 87 GLN A O 1
ATOM 742 N N . GLU A 1 88 ? -22.128 10.440 27.447 1.00 91.94 88 GLU A N 1
ATOM 743 C CA . GLU A 1 88 ? -21.199 11.472 26.967 1.00 91.94 88 GLU A CA 1
ATOM 744 C C . GLU A 1 88 ? -20.135 10.875 26.043 1.00 91.94 88 GLU A C 1
ATOM 746 O O . GLU A 1 88 ? -19.973 11.331 24.913 1.00 91.94 88 GLU A O 1
ATOM 751 N N . LEU A 1 89 ? -19.462 9.804 26.471 1.00 90.44 89 LEU A N 1
ATOM 752 C CA . LEU A 1 89 ? -18.423 9.150 25.674 1.00 90.44 89 LEU A CA 1
ATOM 753 C C . LEU A 1 89 ? -18.973 8.591 24.357 1.00 90.44 89 LEU A C 1
ATOM 755 O O . LEU A 1 89 ? -18.330 8.726 23.317 1.00 90.44 89 LEU A O 1
ATOM 759 N N . GLN A 1 90 ? -20.172 8.003 24.365 1.00 88.06 90 GLN A N 1
ATOM 760 C CA . GLN A 1 90 ? -20.831 7.549 23.140 1.00 88.06 90 GLN A CA 1
ATOM 761 C C . GLN A 1 90 ? -21.169 8.717 22.206 1.00 88.06 90 GLN A C 1
ATOM 763 O O . GLN A 1 90 ? -21.071 8.580 20.984 1.00 88.06 90 GLN A O 1
ATOM 768 N N . ARG A 1 91 ? -21.584 9.866 22.752 1.00 92.75 91 ARG A N 1
ATOM 769 C CA . ARG A 1 91 ? -21.833 11.077 21.965 1.00 92.75 91 ARG A CA 1
ATOM 770 C C . ARG A 1 91 ? -20.542 11.605 21.347 1.00 92.75 91 ARG A C 1
ATOM 772 O O . ARG A 1 91 ? -20.517 11.790 20.133 1.00 92.75 91 ARG A O 1
ATOM 779 N N . ASP A 1 92 ? -19.478 11.743 22.130 1.00 85.81 92 ASP A N 1
ATOM 780 C CA . ASP A 1 92 ? -18.160 12.171 21.651 1.00 85.81 92 ASP A CA 1
ATOM 781 C C . ASP A 1 92 ? -17.633 11.240 20.554 1.00 85.81 92 ASP A C 1
ATOM 783 O O . ASP A 1 92 ? -17.074 11.689 19.553 1.00 85.81 92 ASP A O 1
ATOM 787 N N . LEU A 1 93 ? -17.828 9.929 20.712 1.00 84.56 93 LEU A N 1
ATOM 788 C CA . LEU A 1 93 ? -17.398 8.940 19.730 1.00 84.56 93 LEU A CA 1
ATOM 789 C C . LEU A 1 93 ? -18.182 9.077 18.418 1.00 84.56 93 LEU A C 1
ATOM 791 O O . LEU A 1 93 ? -17.574 9.074 17.347 1.00 84.56 93 LEU A O 1
ATOM 795 N N . ARG A 1 94 ? -19.505 9.288 18.489 1.00 89.62 94 ARG A N 1
ATOM 796 C CA . ARG A 1 94 ? -20.347 9.588 17.316 1.00 89.62 94 ARG A CA 1
ATOM 797 C C . ARG A 1 94 ? -19.945 10.901 16.642 1.00 89.62 94 ARG A C 1
ATOM 799 O O . ARG A 1 94 ? -19.868 10.957 15.416 1.00 89.62 94 ARG A O 1
ATOM 806 N N . GLU A 1 95 ? -19.668 11.951 17.412 1.00 87.75 95 GLU A N 1
ATOM 807 C CA . GLU A 1 95 ? -19.223 13.244 16.882 1.00 87.75 95 GLU A CA 1
ATOM 808 C C . GLU A 1 95 ? -17.863 13.124 16.182 1.00 87.75 95 GLU A C 1
ATOM 810 O O . GLU A 1 95 ? -17.720 13.581 15.045 1.00 87.75 95 GLU A O 1
ATOM 815 N N . LYS A 1 96 ? -16.896 12.422 16.789 1.00 78.94 96 LYS A N 1
ATOM 816 C CA . LYS A 1 96 ? -15.593 12.132 16.170 1.00 78.94 96 LYS A CA 1
ATOM 817 C C . LYS A 1 96 ? -15.732 11.298 14.898 1.00 78.94 96 LYS A C 1
ATOM 819 O O . LYS A 1 96 ? -15.124 11.643 13.890 1.00 78.94 96 LYS A O 1
ATOM 824 N N . GLN A 1 97 ? -16.555 10.250 14.900 1.00 75.62 97 GLN A N 1
ATOM 825 C CA . GLN A 1 97 ? -16.816 9.440 13.702 1.00 75.62 97 GLN A CA 1
ATOM 826 C C . GLN A 1 97 ? -17.441 10.269 12.575 1.00 75.62 97 GLN A C 1
ATOM 828 O O . GLN A 1 97 ? -17.027 10.163 11.422 1.00 75.62 97 GLN A O 1
ATOM 833 N N . ASN A 1 98 ? -18.400 11.139 12.897 1.00 82.31 98 ASN A N 1
ATOM 834 C CA . ASN A 1 98 ? -18.999 12.042 11.920 1.00 82.31 98 ASN A CA 1
ATOM 835 C C . ASN A 1 98 ? -17.992 13.072 11.390 1.00 82.31 98 ASN A C 1
ATOM 837 O O . ASN A 1 98 ? -18.025 13.392 10.204 1.00 82.31 98 ASN A O 1
ATOM 841 N N . ALA A 1 99 ? -17.087 13.579 12.231 1.00 72.19 99 ALA A N 1
ATOM 842 C CA . ALA A 1 99 ? -16.010 14.468 11.798 1.00 72.19 99 ALA A CA 1
ATOM 843 C C . ALA A 1 99 ? -15.030 13.758 10.848 1.00 72.19 99 ALA A C 1
ATOM 845 O O . ALA A 1 99 ? -14.669 14.330 9.821 1.00 72.19 99 ALA A O 1
ATOM 846 N N . VAL A 1 100 ? -14.664 12.503 11.136 1.00 70.94 100 VAL A N 1
ATOM 847 C CA . VAL A 1 100 ? -13.827 11.673 10.252 1.00 70.94 100 VAL A CA 1
ATOM 848 C C . VAL A 1 100 ? -14.519 11.436 8.911 1.00 70.94 100 VAL A C 1
ATOM 850 O O . VAL A 1 100 ? -13.927 11.733 7.882 1.00 70.94 100 VAL A O 1
ATOM 853 N N . ARG A 1 101 ? -15.798 11.038 8.900 1.00 73.38 101 ARG A N 1
ATOM 854 C CA . ARG A 1 101 ? -16.570 10.868 7.653 1.00 73.38 101 ARG A CA 1
ATOM 855 C C . ARG A 1 101 ? -16.673 12.157 6.839 1.00 73.38 101 ARG A C 1
ATOM 857 O O . ARG A 1 101 ? -16.586 12.133 5.617 1.00 73.38 101 ARG A O 1
ATOM 864 N N . LYS A 1 102 ? -16.850 13.306 7.502 1.00 74.00 102 LYS A N 1
ATOM 865 C CA . LYS A 1 102 ? -16.839 14.617 6.832 1.00 74.00 102 LYS A CA 1
ATOM 866 C C . LYS A 1 102 ? -15.475 14.911 6.211 1.00 74.00 102 LYS A C 1
ATOM 868 O O . LYS A 1 102 ? -15.432 15.390 5.085 1.00 74.00 102 LYS A O 1
ATOM 873 N N . LEU A 1 103 ? -14.381 14.615 6.913 1.00 59.72 103 LEU A N 1
ATOM 874 C CA . LEU A 1 103 ? -13.027 14.761 6.376 1.00 59.72 103 LEU A CA 1
ATOM 875 C C . LEU A 1 103 ? -12.790 13.824 5.189 1.00 59.72 103 LEU A C 1
ATOM 877 O O . LEU A 1 103 ? -12.274 14.276 4.177 1.00 59.72 103 LEU A O 1
ATOM 881 N N . GLU A 1 104 ? -13.208 12.563 5.274 1.00 62.25 104 GLU A N 1
ATOM 882 C CA . GLU A 1 104 ? -13.117 11.591 4.177 1.00 62.25 104 GLU A CA 1
ATOM 883 C C . GLU A 1 104 ? -13.891 12.057 2.943 1.00 62.25 104 GLU A C 1
ATOM 885 O O . GLU A 1 104 ? -13.345 12.041 1.842 1.00 62.25 104 GLU A O 1
ATOM 890 N N . ASN A 1 105 ? -15.118 12.554 3.122 1.00 70.81 105 ASN A N 1
ATOM 891 C CA . ASN A 1 105 ? -15.923 13.092 2.026 1.00 70.81 105 ASN A CA 1
ATOM 892 C C . ASN A 1 105 ? -15.295 14.351 1.422 1.00 70.81 105 ASN A C 1
ATOM 894 O O . ASN A 1 105 ? -15.206 14.452 0.206 1.00 70.81 105 ASN A O 1
ATOM 898 N N . LEU A 1 106 ? -14.785 15.276 2.242 1.00 70.31 106 LEU A N 1
ATOM 899 C CA . LEU A 1 106 ? -14.086 16.467 1.748 1.00 70.31 106 LEU A CA 1
ATOM 900 C C . LEU A 1 106 ? -12.789 16.109 1.020 1.00 70.31 106 LEU A C 1
ATOM 902 O O . LEU A 1 106 ? -12.470 16.725 0.010 1.00 70.31 106 LEU A O 1
ATOM 906 N N . ILE A 1 107 ? -12.043 15.111 1.498 1.00 66.06 107 ILE A N 1
ATOM 907 C CA . ILE A 1 107 ? -10.854 14.601 0.809 1.00 66.06 107 ILE A CA 1
ATOM 908 C C . ILE A 1 107 ? -11.267 13.966 -0.515 1.00 66.06 107 ILE A C 1
ATOM 910 O O . ILE A 1 107 ? -10.662 14.278 -1.532 1.00 66.06 107 ILE A O 1
ATOM 914 N N . SER A 1 108 ? -12.306 13.132 -0.525 1.00 67.50 108 SER A N 1
ATOM 915 C CA . SER A 1 108 ? -12.856 12.534 -1.742 1.00 67.50 108 SER A CA 1
ATOM 916 C C . SER A 1 108 ? -13.307 13.604 -2.736 1.00 67.50 108 SER A C 1
ATOM 918 O O . SER A 1 108 ? -12.994 13.503 -3.917 1.00 67.50 108 SER A O 1
ATOM 920 N N . ASP A 1 109 ? -13.986 14.653 -2.277 1.00 68.94 109 ASP A N 1
ATOM 921 C CA . ASP A 1 109 ? -14.490 15.732 -3.123 1.00 68.94 109 ASP A CA 1
ATOM 922 C C . ASP A 1 109 ? -13.370 16.638 -3.631 1.00 68.94 109 ASP A C 1
ATOM 924 O O . ASP A 1 109 ? -13.374 16.989 -4.804 1.00 68.94 109 ASP A O 1
ATOM 928 N N . ILE A 1 110 ? -12.370 16.964 -2.805 1.00 67.75 110 ILE A N 1
ATOM 929 C CA . ILE A 1 110 ? -11.180 17.714 -3.232 1.00 67.75 110 ILE A CA 1
ATOM 930 C C . ILE A 1 110 ? -10.358 16.878 -4.207 1.00 67.75 110 ILE A C 1
ATOM 932 O O . ILE A 1 110 ? -9.937 17.393 -5.232 1.00 67.75 110 ILE A O 1
ATOM 936 N N . VAL A 1 111 ? -10.149 15.588 -3.937 1.00 66.50 111 VAL A N 1
ATOM 937 C CA . VAL A 1 111 ? -9.469 14.680 -4.868 1.00 66.50 111 VAL A CA 1
ATOM 938 C C . VAL A 1 111 ? -10.259 14.602 -6.168 1.00 66.50 111 VAL A C 1
ATOM 940 O O . VAL A 1 111 ? -9.669 14.746 -7.228 1.00 66.50 111 VAL A O 1
ATOM 943 N N . ARG A 1 112 ? -11.585 14.457 -6.120 1.00 61.50 112 ARG A N 1
ATOM 944 C CA . ARG A 1 112 ? -12.440 14.410 -7.310 1.00 61.50 112 ARG A CA 1
ATOM 945 C C . ARG A 1 112 ? -12.427 15.733 -8.077 1.00 61.50 112 ARG A C 1
ATOM 947 O O . ARG A 1 112 ? -12.363 15.701 -9.299 1.00 61.50 112 ARG A O 1
ATOM 954 N N . GLU A 1 113 ? -12.458 16.879 -7.405 1.00 62.28 113 GLU A N 1
ATOM 955 C CA . GLU A 1 113 ? -12.400 18.208 -8.028 1.00 62.28 113 GLU A CA 1
ATOM 956 C C . GLU A 1 113 ? -11.014 18.523 -8.598 1.00 62.28 113 GLU A C 1
ATOM 958 O O . GLU A 1 113 ? -10.928 19.029 -9.713 1.00 62.28 113 GLU A O 1
ATOM 963 N N . GLU A 1 114 ? -9.932 18.180 -7.901 1.00 58.78 114 GLU A N 1
ATOM 964 C CA . GLU A 1 114 ? -8.560 18.335 -8.400 1.00 58.78 114 GLU A CA 1
ATOM 965 C C . GLU A 1 114 ? -8.287 17.383 -9.566 1.00 58.78 114 GLU A C 1
ATOM 967 O O . GLU A 1 114 ? -7.776 17.807 -10.600 1.00 58.78 114 GLU A O 1
ATOM 972 N N . VAL A 1 115 ? -8.727 16.125 -9.468 1.00 54.97 115 VAL A N 1
ATOM 973 C CA . VAL A 1 115 ? -8.678 15.163 -10.578 1.00 54.97 115 VAL A CA 1
ATOM 974 C C . VAL A 1 115 ? -9.530 15.658 -11.749 1.00 54.97 115 VAL A C 1
ATOM 976 O O . VAL A 1 115 ? -9.084 15.578 -12.889 1.00 54.97 115 VAL A O 1
ATOM 979 N N . ARG A 1 116 ? -10.711 16.248 -11.515 1.00 55.25 116 ARG A N 1
ATOM 980 C CA . ARG A 1 116 ? -11.579 16.790 -12.577 1.00 55.25 116 ARG A CA 1
ATOM 981 C C . ARG A 1 116 ? -10.996 18.042 -13.234 1.00 55.25 116 ARG A C 1
ATOM 983 O O . ARG A 1 116 ? -11.074 18.180 -14.454 1.00 55.25 116 ARG A O 1
ATOM 990 N N . LYS A 1 117 ? -10.405 18.953 -12.461 1.00 57.16 117 LYS A N 1
ATOM 991 C CA . LYS A 1 117 ? -9.731 20.154 -12.979 1.00 57.16 117 LYS A CA 1
ATOM 992 C C . LYS A 1 117 ? -8.463 19.790 -13.752 1.00 57.16 117 LYS A C 1
ATOM 994 O O . LYS A 1 117 ? -8.261 20.328 -14.840 1.00 57.16 117 LYS A O 1
ATOM 999 N N . ALA A 1 118 ? -7.679 18.830 -13.261 1.00 51.00 118 ALA A N 1
ATOM 1000 C CA . ALA A 1 118 ? -6.531 18.275 -13.976 1.00 51.00 118 ALA A CA 1
ATOM 1001 C C . ALA A 1 118 ? -6.959 17.553 -15.269 1.00 51.00 118 ALA A C 1
ATOM 1003 O O . ALA A 1 118 ? -6.395 17.817 -16.330 1.00 51.00 118 ALA A O 1
ATOM 1004 N N . ALA A 1 119 ? -8.022 16.743 -15.224 1.00 49.47 119 ALA A N 1
ATOM 1005 C CA . ALA A 1 119 ? -8.570 16.043 -16.389 1.00 49.47 119 ALA A CA 1
ATOM 1006 C C . ALA A 1 119 ? -9.116 17.004 -17.461 1.00 49.47 119 ALA A C 1
ATOM 1008 O O . ALA A 1 119 ? -8.948 16.765 -18.656 1.00 49.47 119 ALA A O 1
ATOM 1009 N N . ASN A 1 120 ? -9.736 18.121 -17.064 1.00 53.81 120 ASN A N 1
ATOM 1010 C CA . ASN A 1 120 ? -10.206 19.143 -18.004 1.00 53.81 120 ASN A CA 1
ATOM 1011 C C . ASN A 1 120 ? -9.055 19.914 -18.673 1.00 53.81 120 ASN A C 1
ATOM 1013 O O . ASN A 1 120 ? -9.203 20.346 -19.816 1.00 53.81 120 ASN A O 1
ATOM 1017 N N . ALA A 1 121 ? -7.909 20.063 -18.002 1.00 51.53 121 ALA A N 1
ATOM 1018 C CA . ALA A 1 121 ? -6.708 20.646 -18.596 1.00 51.53 121 ALA A CA 1
ATOM 1019 C C . ALA A 1 121 ? -5.997 19.661 -19.548 1.00 51.53 121 ALA A C 1
ATOM 1021 O O . ALA A 1 121 ? -5.569 20.060 -20.630 1.00 51.53 121 ALA A O 1
ATOM 1022 N N . ALA A 1 122 ? -5.939 18.373 -19.189 1.00 45.97 122 ALA A N 1
ATOM 1023 C CA . ALA A 1 122 ? -5.247 17.323 -19.945 1.00 45.97 122 ALA A CA 1
ATOM 1024 C C . ALA A 1 122 ? -6.050 16.755 -21.135 1.00 45.97 122 ALA A C 1
ATOM 1026 O O . ALA A 1 122 ? -5.462 16.292 -22.115 1.00 45.97 122 ALA A O 1
ATOM 1027 N N . ARG A 1 123 ? -7.391 16.860 -21.127 1.00 48.38 123 ARG A N 1
ATOM 1028 C CA . ARG A 1 123 ? -8.261 16.486 -22.266 1.00 48.38 123 ARG A CA 1
ATOM 1029 C C . ARG A 1 123 ? -7.931 17.219 -23.573 1.00 48.38 123 ARG A C 1
ATOM 1031 O O . ARG A 1 123 ? -8.336 16.754 -24.632 1.00 48.38 123 ARG A O 1
ATOM 1038 N N . LYS A 1 124 ? -7.198 18.337 -23.520 1.00 49.16 124 LYS A N 1
ATOM 1039 C CA . LYS A 1 124 ? -6.724 19.051 -24.716 1.00 49.16 124 LYS A CA 1
ATOM 1040 C C . LYS A 1 124 ? -5.479 18.433 -25.370 1.00 49.16 124 LYS A C 1
ATOM 1042 O O . LYS A 1 124 ? -5.218 18.764 -26.520 1.00 49.16 124 LYS A O 1
ATOM 1047 N N . GLU A 1 125 ? -4.751 17.530 -24.704 1.00 47.22 125 GLU A N 1
ATOM 1048 C CA . GLU A 1 125 ? -3.494 16.960 -25.231 1.00 47.22 125 GLU A CA 1
ATOM 1049 C C . GLU A 1 125 ? -3.552 15.450 -25.553 1.00 47.22 125 GLU A C 1
ATOM 1051 O O . GLU A 1 125 ? -2.791 14.979 -26.395 1.00 47.22 125 GLU A O 1
ATOM 1056 N N . ALA A 1 126 ? -4.466 14.674 -24.959 1.00 44.28 126 ALA A N 1
ATOM 1057 C CA . ALA A 1 126 ? -4.415 13.201 -24.989 1.00 44.28 126 ALA A CA 1
ATOM 1058 C C . ALA A 1 126 ? -5.283 12.496 -26.064 1.00 44.28 126 ALA A C 1
ATOM 1060 O O . ALA A 1 126 ? -5.745 11.379 -25.852 1.00 44.28 126 ALA A O 1
ATOM 1061 N N . ALA A 1 127 ? -5.508 13.096 -27.235 1.00 44.16 127 ALA A N 1
ATOM 1062 C CA . ALA A 1 127 ? -6.397 12.539 -28.271 1.00 44.16 127 ALA A CA 1
ATOM 1063 C C . ALA A 1 127 ? -5.734 11.539 -29.256 1.00 44.16 127 ALA A C 1
ATOM 1065 O O . ALA A 1 127 ? -6.097 11.537 -30.431 1.00 44.16 127 ALA A O 1
ATOM 1066 N N . LYS A 1 128 ? -4.739 10.726 -28.848 1.00 49.97 128 LYS A N 1
ATOM 1067 C CA . LYS A 1 128 ? -3.970 9.912 -29.823 1.00 49.97 128 LYS A CA 1
ATOM 1068 C C . LYS A 1 128 ? -3.616 8.451 -29.514 1.00 49.97 128 LYS A C 1
ATOM 1070 O O . LYS A 1 128 ? -3.064 7.831 -30.409 1.00 49.97 128 LYS A O 1
ATOM 1075 N N . ASN A 1 129 ? -3.944 7.858 -28.363 1.00 48.28 129 ASN A N 1
ATOM 1076 C CA . ASN A 1 129 ? -3.651 6.431 -28.122 1.00 48.28 129 ASN A CA 1
ATOM 1077 C C . ASN A 1 129 ? -4.827 5.727 -27.420 1.00 48.28 129 ASN A C 1
ATOM 1079 O O . ASN A 1 129 ? -5.219 6.121 -26.328 1.00 48.28 129 ASN A O 1
ATOM 1083 N N . GLU A 1 130 ? -5.375 4.663 -28.009 1.00 45.53 130 GLU A N 1
ATOM 1084 C CA . GLU A 1 130 ? -6.530 3.925 -27.458 1.00 45.53 130 GLU A CA 1
ATOM 1085 C C . GLU A 1 130 ? -6.194 3.078 -26.213 1.00 45.53 130 GLU A C 1
ATOM 1087 O O . GLU A 1 130 ? -7.072 2.829 -25.395 1.00 45.53 130 GLU A O 1
ATOM 1092 N N . ALA A 1 131 ? -4.919 2.743 -25.966 1.00 46.75 131 ALA A N 1
ATOM 1093 C CA . ALA A 1 131 ? -4.464 2.167 -24.686 1.00 46.75 131 ALA A CA 1
ATOM 1094 C C . ALA A 1 131 ? -4.351 3.211 -23.548 1.00 46.75 131 ALA A C 1
ATOM 1096 O O . ALA A 1 131 ? -4.115 2.870 -22.394 1.00 46.75 131 ALA A O 1
ATOM 1097 N N . ALA A 1 132 ? -4.520 4.493 -23.879 1.00 52.28 132 ALA A N 1
ATOM 1098 C CA . ALA A 1 132 ? -4.533 5.630 -22.964 1.00 52.28 132 ALA A CA 1
ATOM 1099 C C . ALA A 1 132 ? -5.966 6.076 -22.604 1.00 52.28 132 ALA A C 1
ATOM 1101 O O . ALA A 1 132 ? -6.160 7.176 -22.090 1.00 52.28 132 ALA A O 1
ATOM 1102 N N . ALA A 1 133 ? -6.982 5.248 -22.873 1.00 57.00 133 ALA A N 1
ATOM 1103 C CA . ALA A 1 133 ? -8.381 5.632 -22.688 1.00 57.00 133 ALA A CA 1
ATOM 1104 C C . ALA A 1 133 ? -8.779 5.844 -21.211 1.00 57.00 133 ALA A C 1
ATOM 1106 O O . ALA A 1 133 ? -9.634 6.685 -20.937 1.00 57.00 133 ALA A O 1
ATOM 1107 N N . ASN A 1 134 ? -8.142 5.142 -20.262 1.00 74.94 134 ASN A N 1
ATOM 1108 C CA . ASN A 1 134 ? -8.410 5.273 -18.824 1.00 74.94 134 ASN A CA 1
ATOM 1109 C C . ASN A 1 134 ? -7.224 5.899 -18.068 1.00 74.94 134 ASN A C 1
ATOM 1111 O O . ASN A 1 134 ? -6.607 5.290 -17.196 1.00 74.94 134 ASN A O 1
ATOM 1115 N N . GLN A 1 135 ? -6.879 7.134 -18.425 1.00 77.19 135 GLN A N 1
ATOM 1116 C CA . GLN A 1 135 ? -5.956 7.965 -17.651 1.00 77.19 135 GLN A CA 1
ATOM 1117 C C . GLN A 1 135 ? -6.464 9.409 -17.614 1.00 77.19 135 GLN A C 1
ATOM 1119 O O . GLN A 1 135 ? -7.072 9.901 -18.565 1.00 77.19 135 GLN A O 1
ATOM 1124 N N . PHE A 1 136 ? -6.211 10.098 -16.511 1.00 75.06 136 PHE A N 1
ATOM 1125 C CA . PHE A 1 136 ? -6.492 11.519 -16.339 1.00 75.06 136 PHE A CA 1
ATOM 1126 C C . PHE A 1 136 ? -5.344 12.408 -16.845 1.00 75.06 136 PHE A C 1
ATOM 1128 O O . PHE A 1 136 ? -5.582 13.575 -17.146 1.00 75.06 136 PHE A O 1
ATOM 1135 N N . GLY A 1 137 ? -4.124 11.872 -16.960 1.00 77.38 137 GLY A N 1
ATOM 1136 C CA . GLY A 1 137 ? -2.929 12.605 -17.385 1.00 77.38 137 GLY A CA 1
ATOM 1137 C C . GLY A 1 137 ? -2.327 13.456 -16.265 1.00 77.38 137 GLY A C 1
ATOM 1138 O O . GLY A 1 137 ? -1.873 14.576 -16.507 1.00 77.38 137 GLY A O 1
ATOM 1139 N N . VAL A 1 138 ? -2.359 12.965 -15.023 1.00 77.50 138 VAL A N 1
ATOM 1140 C CA . VAL A 1 138 ? -1.859 13.721 -13.867 1.00 77.50 138 VAL A CA 1
ATOM 1141 C C . VAL A 1 138 ? -0.333 13.771 -13.903 1.00 77.50 138 VAL A C 1
ATOM 1143 O O . VAL A 1 138 ? 0.348 12.781 -14.170 1.00 77.50 138 VAL A O 1
ATOM 1146 N N . LYS A 1 139 ? 0.248 14.933 -13.586 1.00 82.38 139 LYS A N 1
ATOM 1147 C CA . LYS A 1 139 ? 1.706 15.046 -13.491 1.00 82.38 139 LYS A CA 1
ATOM 1148 C C . LYS A 1 139 ? 2.219 14.142 -12.371 1.00 82.38 139 LYS A C 1
ATOM 1150 O O . LYS A 1 139 ? 1.749 14.193 -11.236 1.00 82.38 139 LYS A O 1
ATOM 1155 N N . LEU A 1 140 ? 3.285 13.397 -12.654 1.00 85.19 140 LEU A N 1
ATOM 1156 C CA . LEU A 1 140 ? 3.916 12.483 -11.694 1.00 85.19 140 LEU A CA 1
ATOM 1157 C C . LEU A 1 140 ? 4.338 13.166 -10.378 1.00 85.19 140 LEU A C 1
ATOM 1159 O O . LEU A 1 140 ? 4.322 12.548 -9.313 1.00 85.19 140 LEU A O 1
ATOM 1163 N N . GLY A 1 141 ? 4.721 14.446 -10.442 1.00 83.12 141 GLY A N 1
ATOM 1164 C CA . GLY A 1 141 ? 5.034 15.252 -9.259 1.00 83.12 141 GLY A CA 1
ATOM 1165 C C . GLY A 1 141 ? 3.825 15.447 -8.341 1.00 83.12 141 GLY A C 1
ATOM 1166 O O . GLY A 1 141 ? 3.954 15.288 -7.128 1.00 83.12 141 GLY A O 1
ATOM 1167 N N . ASP A 1 142 ? 2.649 15.695 -8.914 1.00 82.38 142 ASP A N 1
ATOM 1168 C CA . ASP A 1 142 ? 1.411 15.919 -8.166 1.00 82.38 142 ASP A CA 1
ATOM 1169 C C . ASP A 1 142 ? 0.933 14.622 -7.505 1.00 82.38 142 ASP A C 1
ATOM 1171 O O . ASP A 1 142 ? 0.562 14.632 -6.331 1.00 82.38 142 ASP A O 1
ATOM 1175 N N . LEU A 1 143 ? 1.069 13.479 -8.192 1.00 87.12 143 LEU A N 1
ATOM 1176 C CA . LEU A 1 143 ? 0.813 12.159 -7.601 1.00 87.12 143 LEU A CA 1
ATOM 1177 C C . LEU A 1 143 ? 1.693 11.905 -6.369 1.00 87.12 143 LEU A C 1
ATOM 1179 O O . LEU A 1 143 ? 1.209 11.417 -5.349 1.00 87.12 143 LEU A O 1
ATOM 1183 N N . ARG A 1 144 ? 2.974 12.293 -6.410 1.00 90.44 144 ARG A N 1
ATOM 1184 C CA . ARG A 1 144 ? 3.875 12.182 -5.247 1.00 90.44 144 ARG A CA 1
ATOM 1185 C C . ARG A 1 144 ? 3.478 13.121 -4.109 1.00 90.44 144 ARG A C 1
ATOM 1187 O O . ARG A 1 144 ? 3.582 12.738 -2.943 1.00 90.44 144 ARG A O 1
ATOM 1194 N N . VAL A 1 145 ? 3.013 14.332 -4.418 1.00 90.00 145 VAL A N 1
ATOM 1195 C CA . VAL A 1 145 ? 2.493 15.273 -3.411 1.00 90.00 145 VAL A CA 1
ATOM 1196 C C . VAL A 1 145 ? 1.236 14.711 -2.746 1.00 90.00 145 VAL A C 1
ATOM 1198 O O . VAL A 1 145 ? 1.132 14.749 -1.518 1.00 90.00 145 VAL A O 1
ATOM 1201 N N . LEU A 1 146 ? 0.311 14.151 -3.527 1.00 85.12 146 LEU A N 1
ATOM 1202 C CA . LEU A 1 146 ? -0.885 13.479 -3.018 1.00 85.12 146 LEU A CA 1
ATOM 1203 C C . LEU A 1 146 ? -0.512 12.282 -2.142 1.00 85.12 146 LEU A C 1
ATOM 1205 O O . LEU A 1 146 ? -0.966 12.201 -1.001 1.00 85.12 146 LEU A O 1
ATOM 1209 N N . ALA A 1 147 ? 0.391 11.420 -2.611 1.00 90.75 147 ALA A N 1
ATOM 1210 C CA . ALA A 1 147 ? 0.864 10.275 -1.841 1.00 90.75 147 ALA A CA 1
ATOM 1211 C C . ALA A 1 147 ? 1.478 10.688 -0.497 1.00 90.75 147 ALA A C 1
ATOM 1213 O O . ALA A 1 147 ? 1.207 10.071 0.531 1.00 90.75 147 ALA A O 1
ATOM 1214 N N . LYS A 1 148 ? 2.249 11.784 -0.469 1.00 91.88 148 LYS A N 1
ATOM 1215 C CA . LYS A 1 148 ? 2.828 12.324 0.769 1.00 91.88 148 LYS A CA 1
ATOM 1216 C C . LYS A 1 148 ? 1.760 12.787 1.768 1.00 91.88 148 LYS A C 1
ATOM 1218 O O . LYS A 1 148 ? 1.962 12.638 2.973 1.00 91.88 148 LYS A O 1
ATOM 1223 N N . LYS A 1 149 ? 0.647 13.356 1.290 1.00 89.88 149 LYS A N 1
ATOM 1224 C CA . LYS A 1 149 ? -0.476 13.799 2.136 1.00 89.88 149 LYS A CA 1
ATOM 1225 C C . LYS A 1 149 ? -1.275 12.615 2.681 1.00 89.88 149 LYS A C 1
ATOM 1227 O O . LYS A 1 149 ? -1.559 12.587 3.874 1.00 89.88 149 LYS A O 1
ATOM 1232 N N . ILE A 1 150 ? -1.600 11.652 1.818 1.00 88.44 150 ILE A N 1
ATOM 1233 C CA . ILE A 1 150 ? -2.408 10.469 2.153 1.00 88.44 150 ILE A CA 1
ATOM 1234 C C . ILE A 1 150 ? -1.626 9.505 3.060 1.00 88.44 150 ILE A C 1
ATOM 1236 O O . ILE A 1 150 ? -2.195 8.955 4.000 1.00 88.44 150 ILE A O 1
ATOM 1240 N N . LYS A 1 151 ? -0.310 9.370 2.829 1.00 90.56 151 LYS A N 1
ATOM 1241 C CA . LYS A 1 151 ? 0.585 8.374 3.448 1.00 90.56 151 LYS A CA 1
ATOM 1242 C C . LYS A 1 151 ? 0.172 6.935 3.110 1.00 90.56 151 LYS A C 1
ATOM 1244 O O . LYS A 1 151 ? -0.762 6.703 2.360 1.00 90.56 151 LYS A O 1
ATOM 1249 N N . LEU A 1 152 ? 0.905 5.952 3.637 1.00 90.88 152 LEU A N 1
ATOM 1250 C CA . LEU A 1 152 ? 0.638 4.534 3.380 1.00 90.88 152 LEU A CA 1
ATOM 1251 C C . LEU A 1 152 ? -0.796 4.152 3.770 1.00 90.88 152 LEU A C 1
ATOM 1253 O O . LEU A 1 152 ? -1.155 4.221 4.946 1.00 90.88 152 LEU A O 1
ATOM 1257 N N . ASN A 1 153 ? -1.566 3.684 2.791 1.00 90.75 153 ASN A N 1
ATOM 1258 C CA . ASN A 1 153 ? -2.940 3.232 2.960 1.00 90.75 153 ASN A CA 1
ATOM 1259 C C . ASN A 1 153 ? -3.210 2.047 2.006 1.00 90.75 153 ASN A C 1
ATOM 1261 O O . ASN A 1 153 ? -3.541 2.271 0.842 1.00 90.75 153 ASN A O 1
ATOM 1265 N N . PRO A 1 154 ? -3.036 0.791 2.472 1.00 89.31 154 PRO A N 1
ATOM 1266 C CA . PRO A 1 154 ? -3.203 -0.402 1.638 1.00 89.31 154 PRO A CA 1
ATOM 1267 C C . PRO A 1 154 ? -4.626 -0.612 1.107 1.00 89.31 154 PRO A C 1
ATOM 1269 O O . PRO A 1 154 ? -4.784 -1.062 -0.026 1.00 89.31 154 PRO A O 1
ATOM 1272 N N . GLU A 1 155 ? -5.650 -0.271 1.895 1.00 85.38 155 GLU A N 1
ATOM 1273 C CA . GLU A 1 155 ? -7.057 -0.408 1.489 1.00 85.38 155 GLU A CA 1
ATOM 1274 C C . GLU A 1 155 ? -7.365 0.524 0.317 1.00 85.38 155 GLU A C 1
ATOM 1276 O O . GLU A 1 155 ? -7.829 0.082 -0.733 1.00 85.38 155 GLU A O 1
ATOM 1281 N N . LEU A 1 156 ? -6.995 1.803 0.452 1.00 84.44 156 LEU A N 1
ATOM 1282 C CA . LEU A 1 156 ? -7.139 2.774 -0.629 1.00 84.44 156 LEU A CA 1
ATOM 1283 C C . LEU A 1 156 ? -6.303 2.383 -1.850 1.00 84.44 156 LEU A C 1
ATOM 1285 O O . LEU A 1 156 ? -6.758 2.541 -2.976 1.00 84.44 156 LEU A O 1
ATOM 1289 N N . ALA A 1 157 ? -5.091 1.868 -1.650 1.00 88.44 157 ALA A N 1
ATOM 1290 C CA . ALA A 1 157 ? -4.250 1.453 -2.762 1.00 88.44 157 ALA A CA 1
ATOM 1291 C C . ALA A 1 157 ? -4.855 0.284 -3.554 1.00 88.44 157 ALA A C 1
ATOM 1293 O O . ALA A 1 157 ? -4.768 0.279 -4.778 1.00 88.44 157 ALA A O 1
ATOM 1294 N N . THR A 1 158 ? -5.493 -0.669 -2.872 1.00 87.06 158 THR A N 1
ATOM 1295 C CA . THR A 1 158 ? -6.196 -1.789 -3.519 1.00 87.06 158 THR A CA 1
ATOM 1296 C C . THR A 1 158 ? -7.384 -1.270 -4.325 1.00 87.06 158 THR A C 1
ATOM 1298 O O . THR A 1 158 ? -7.473 -1.544 -5.518 1.00 87.06 158 THR A O 1
ATOM 1301 N N . ALA A 1 159 ? -8.214 -0.411 -3.723 1.00 82.50 159 ALA A N 1
ATOM 1302 C CA . ALA A 1 159 ? -9.351 0.200 -4.410 1.00 82.50 159 ALA A CA 1
ATOM 1303 C C . ALA A 1 159 ? -8.924 1.033 -5.633 1.00 82.50 159 ALA A C 1
ATOM 1305 O O . ALA A 1 159 ? -9.564 0.974 -6.677 1.00 82.50 159 ALA A O 1
ATOM 1306 N N . LEU A 1 160 ? -7.825 1.791 -5.531 1.00 85.25 160 LEU A N 1
ATOM 1307 C CA . LEU A 1 160 ? -7.260 2.546 -6.655 1.00 85.25 160 LEU A CA 1
ATOM 1308 C C . LEU A 1 160 ? -6.745 1.624 -7.766 1.00 85.25 160 LEU A C 1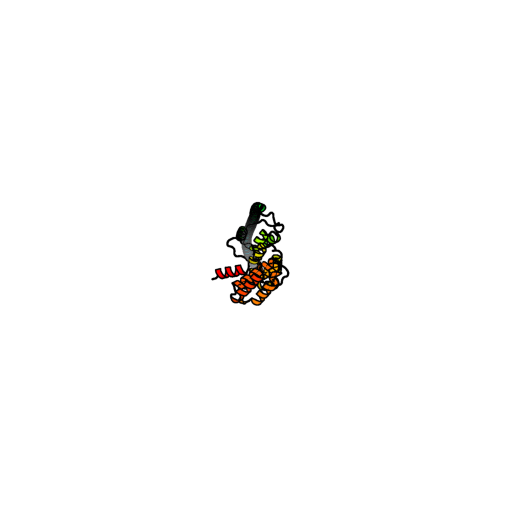
ATOM 1310 O O . LEU A 1 160 ? -6.905 1.949 -8.940 1.00 85.25 160 LEU A O 1
ATOM 1314 N N . TRP A 1 161 ? -6.142 0.488 -7.413 1.00 88.56 161 TRP A N 1
ATOM 1315 C CA . TRP A 1 161 ? -5.643 -0.484 -8.383 1.00 88.56 161 TRP A CA 1
ATOM 1316 C C . TRP A 1 161 ? -6.774 -1.134 -9.189 1.00 88.56 161 TRP A C 1
ATOM 1318 O O . TRP A 1 161 ? -6.656 -1.290 -10.400 1.00 88.56 161 TRP A O 1
ATOM 1328 N N . GLU A 1 162 ? -7.897 -1.442 -8.539 1.00 86.00 162 GLU A N 1
ATOM 1329 C CA . GLU A 1 162 ? -9.087 -2.030 -9.172 1.00 86.00 162 GLU A CA 1
ATOM 1330 C C . GLU A 1 162 ? -9.785 -1.095 -10.172 1.00 86.00 162 GLU A C 1
ATOM 1332 O O . GLU A 1 162 ? -10.560 -1.559 -11.005 1.00 86.00 162 GLU A O 1
ATOM 1337 N N . THR A 1 163 ? -9.505 0.214 -10.132 1.00 84.25 163 THR A N 1
ATOM 1338 C CA . THR A 1 163 ? -10.090 1.168 -11.092 1.00 84.25 163 THR A CA 1
ATOM 1339 C C . THR A 1 163 ? -9.561 1.018 -12.518 1.00 84.25 163 THR A C 1
ATOM 1341 O O . THR A 1 163 ? -10.121 1.635 -13.428 1.00 84.25 163 THR A O 1
ATOM 1344 N N . ASP A 1 164 ? -8.464 0.270 -12.703 1.00 84.50 164 ASP A N 1
ATOM 1345 C CA . ASP A 1 164 ? -7.744 0.106 -13.975 1.00 84.50 164 ASP A CA 1
ATOM 1346 C C . ASP A 1 164 ? -7.359 1.448 -14.636 1.00 84.50 164 ASP A C 1
ATOM 1348 O O . ASP A 1 164 ? -7.135 1.552 -15.843 1.00 84.50 164 ASP A O 1
ATOM 1352 N N . ASN A 1 165 ? -7.336 2.527 -13.843 1.00 86.44 165 ASN A N 1
ATOM 1353 C CA . ASN A 1 165 ? -6.932 3.848 -14.290 1.00 86.44 165 ASN A CA 1
ATOM 1354 C C . ASN A 1 165 ? -5.443 4.037 -14.017 1.00 86.44 165 ASN A C 1
ATOM 1356 O O . ASN A 1 165 ? -4.994 3.906 -12.878 1.00 86.44 165 ASN A O 1
ATOM 1360 N N . ILE A 1 166 ? -4.676 4.407 -15.041 1.00 87.31 166 ILE A N 1
ATOM 1361 C CA . ILE A 1 166 ? -3.211 4.449 -14.953 1.00 87.31 166 ILE A CA 1
ATOM 1362 C C . ILE A 1 166 ? -2.719 5.406 -13.859 1.00 87.31 166 ILE A C 1
ATOM 1364 O O . ILE A 1 166 ? -1.807 5.055 -13.109 1.00 87.31 166 ILE A O 1
ATOM 1368 N N . ASP A 1 167 ? -3.326 6.587 -13.711 1.00 86.12 167 ASP A N 1
ATOM 1369 C CA . ASP A 1 167 ? -2.927 7.553 -12.678 1.00 86.12 167 ASP A CA 1
ATOM 1370 C C . ASP A 1 167 ? -3.293 7.065 -11.271 1.00 86.12 167 ASP A C 1
ATOM 1372 O O . ASP A 1 167 ? -2.522 7.250 -10.324 1.00 86.12 167 ASP A O 1
ATOM 1376 N N . ALA A 1 168 ? -4.446 6.403 -11.131 1.00 87.81 168 ALA A N 1
ATOM 1377 C CA . ALA A 1 168 ? -4.870 5.791 -9.876 1.00 87.81 168 ALA A CA 1
ATOM 1378 C C . ALA A 1 168 ? -3.944 4.632 -9.480 1.00 87.81 168 ALA A C 1
ATOM 1380 O O . ALA A 1 168 ? -3.500 4.570 -8.334 1.00 87.81 168 ALA A O 1
ATOM 1381 N N . MET A 1 169 ? -3.575 3.767 -10.427 1.00 91.69 169 MET A N 1
ATOM 1382 C CA . MET A 1 169 ? -2.621 2.677 -10.213 1.00 91.69 169 MET A CA 1
ATOM 1383 C C . MET A 1 169 ? -1.220 3.210 -9.881 1.00 91.69 169 MET A C 1
ATOM 1385 O O . MET A 1 169 ? -0.569 2.699 -8.970 1.00 91.69 169 MET A O 1
ATOM 1389 N N . LEU A 1 170 ? -0.761 4.278 -10.548 1.00 92.88 170 LEU A N 1
ATOM 1390 C CA . LEU A 1 170 ? 0.497 4.960 -10.215 1.00 92.88 170 LEU A CA 1
ATOM 1391 C C . LEU A 1 170 ? 0.473 5.488 -8.778 1.00 92.88 170 LEU A C 1
ATOM 1393 O O . LEU A 1 170 ? 1.424 5.259 -8.029 1.00 92.88 170 LEU A O 1
ATOM 1397 N N . LEU A 1 171 ? -0.617 6.140 -8.362 1.00 92.44 171 LEU A N 1
ATOM 1398 C CA . LEU A 1 171 ? -0.795 6.565 -6.974 1.00 92.44 171 LEU A CA 1
ATOM 1399 C C . LEU A 1 171 ? -0.806 5.362 -6.022 1.00 92.44 171 LEU A C 1
ATOM 1401 O O . LEU A 1 171 ? -0.125 5.396 -4.999 1.00 92.44 171 LEU A O 1
ATOM 1405 N N . ALA A 1 172 ? -1.501 4.282 -6.378 1.00 93.81 172 ALA A N 1
ATOM 1406 C CA . ALA A 1 172 ? -1.567 3.063 -5.583 1.00 93.81 172 ALA A CA 1
ATOM 1407 C C . ALA A 1 172 ? -0.171 2.493 -5.284 1.00 93.81 172 ALA A C 1
ATOM 1409 O O . ALA A 1 172 ? 0.108 2.177 -4.127 1.00 93.81 172 ALA A O 1
ATOM 1410 N N . THR A 1 173 ? 0.748 2.472 -6.263 1.00 95.75 173 THR A N 1
ATOM 1411 C CA . THR A 1 173 ? 2.133 1.997 -6.039 1.00 95.75 173 THR A CA 1
ATOM 1412 C C . THR A 1 173 ? 2.876 2.757 -4.934 1.00 95.75 173 THR A C 1
ATOM 1414 O O . THR A 1 173 ? 3.763 2.194 -4.295 1.00 95.75 173 THR A O 1
ATOM 1417 N N . LEU A 1 174 ? 2.507 4.018 -4.676 1.00 95.00 174 LEU A N 1
ATOM 1418 C CA . LEU A 1 174 ? 3.100 4.852 -3.626 1.00 95.00 174 LEU A CA 1
ATOM 1419 C C . LEU A 1 174 ? 2.435 4.662 -2.252 1.00 95.00 174 LEU A C 1
ATOM 1421 O O . LEU A 1 174 ? 3.025 5.021 -1.233 1.00 95.00 174 LEU A O 1
ATOM 1425 N N . LEU A 1 175 ? 1.208 4.136 -2.216 1.00 92.50 175 LEU A N 1
ATOM 1426 C CA . LEU A 1 175 ? 0.405 3.969 -0.998 1.00 92.50 175 LEU A CA 1
ATOM 1427 C C . LEU A 1 175 ? 0.458 2.536 -0.436 1.00 92.50 175 LEU A C 1
ATOM 1429 O O . LEU A 1 175 ? 0.111 2.323 0.730 1.00 92.50 175 LEU A O 1
ATOM 1433 N N . MET A 1 176 ? 0.894 1.565 -1.244 1.00 93.50 176 MET A N 1
ATOM 1434 C CA . MET A 1 176 ? 0.993 0.148 -0.881 1.00 93.50 176 MET A CA 1
ATOM 1435 C C . MET A 1 176 ? 2.076 -0.142 0.157 1.00 93.50 176 MET A C 1
ATOM 1437 O O . MET A 1 176 ? 3.090 0.545 0.257 1.00 93.50 176 MET A O 1
ATOM 1441 N N . LYS A 1 177 ? 1.887 -1.241 0.897 1.00 93.44 177 LYS A N 1
ATOM 1442 C CA . LYS A 1 177 ? 2.895 -1.813 1.796 1.00 93.44 177 LYS A CA 1
ATOM 1443 C C . LYS A 1 177 ? 3.459 -3.100 1.185 1.00 93.44 177 LYS A C 1
ATOM 1445 O O . LYS A 1 177 ? 2.827 -4.143 1.325 1.00 93.44 177 LYS A O 1
ATOM 1450 N N . PRO A 1 178 ? 4.666 -3.075 0.588 1.00 92.56 178 PRO A N 1
ATOM 1451 C CA . PRO A 1 178 ? 5.214 -4.228 -0.132 1.00 92.56 178 PRO A CA 1
ATOM 1452 C C . PRO A 1 178 ? 5.322 -5.493 0.723 1.00 92.56 178 PRO A C 1
ATOM 1454 O O . PRO A 1 178 ? 5.072 -6.584 0.242 1.00 92.56 178 PRO A O 1
ATOM 1457 N N . LYS A 1 179 ? 5.627 -5.356 2.018 1.00 92.19 179 LYS A N 1
ATOM 1458 C CA . LYS A 1 179 ? 5.747 -6.491 2.951 1.00 92.19 179 LYS A CA 1
ATOM 1459 C C . LYS A 1 179 ? 4.426 -7.207 3.265 1.00 92.19 179 LYS A C 1
ATOM 1461 O O . LYS A 1 179 ? 4.469 -8.265 3.878 1.00 92.19 179 LYS A O 1
ATOM 1466 N N . GLN A 1 180 ? 3.283 -6.599 2.947 1.00 91.12 180 GLN A N 1
ATOM 1467 C CA . GLN A 1 180 ? 1.953 -7.158 3.212 1.00 91.12 180 GLN A CA 1
ATOM 1468 C C . GLN A 1 180 ? 1.315 -7.776 1.964 1.00 91.12 180 GLN A C 1
ATOM 1470 O O . GLN A 1 180 ? 0.246 -8.365 2.073 1.00 91.12 180 GLN A O 1
ATOM 1475 N N . LEU A 1 181 ? 1.941 -7.628 0.795 1.00 91.56 181 LEU A N 1
ATOM 1476 C CA . LEU A 1 181 ? 1.434 -8.203 -0.444 1.00 91.56 181 LEU A CA 1
ATOM 1477 C C . LEU A 1 181 ? 1.789 -9.690 -0.516 1.00 91.56 181 LEU A C 1
ATOM 1479 O O . LEU A 1 181 ? 2.907 -10.088 -0.190 1.00 91.56 181 LEU A O 1
ATOM 1483 N N . ALA A 1 182 ? 0.827 -10.503 -0.949 1.00 94.38 182 ALA A N 1
ATOM 1484 C CA . ALA A 1 182 ? 1.077 -11.891 -1.306 1.00 94.38 182 ALA A CA 1
ATOM 1485 C C . ALA A 1 182 ? 1.859 -11.964 -2.627 1.00 94.38 182 ALA A C 1
ATOM 1487 O O . ALA A 1 182 ? 1.740 -11.087 -3.490 1.00 94.38 182 ALA A O 1
ATOM 1488 N N . THR A 1 183 ? 2.649 -13.023 -2.807 1.00 93.69 183 THR A N 1
ATOM 1489 C CA . THR A 1 183 ? 3.454 -13.222 -4.020 1.00 93.69 183 THR A CA 1
ATOM 1490 C C . THR A 1 183 ? 2.589 -13.353 -5.268 1.00 93.69 183 THR A C 1
ATOM 1492 O O . THR A 1 183 ? 2.947 -12.838 -6.325 1.00 93.69 183 THR A O 1
ATOM 1495 N N . GLU A 1 184 ? 1.426 -13.984 -5.130 1.00 93.31 184 GLU A N 1
ATOM 1496 C CA . GLU A 1 184 ? 0.470 -14.219 -6.208 1.00 93.31 184 GLU A CA 1
ATOM 1497 C C . GLU A 1 184 ? -0.169 -12.905 -6.664 1.00 93.31 184 GLU A C 1
ATOM 1499 O O . GLU A 1 184 ? -0.313 -12.662 -7.861 1.00 93.31 184 GLU A O 1
ATOM 1504 N N . ASP A 1 185 ? -0.517 -12.030 -5.719 1.00 93.19 185 ASP A N 1
ATOM 1505 C CA . ASP A 1 185 ? -1.122 -10.736 -6.032 1.00 93.19 185 ASP A CA 1
ATOM 1506 C C . ASP A 1 185 ? -0.095 -9.773 -6.623 1.00 93.19 185 ASP A C 1
ATOM 1508 O O . ASP A 1 185 ? -0.394 -9.089 -7.601 1.00 93.19 185 ASP A O 1
ATOM 1512 N N . LEU A 1 186 ? 1.147 -9.789 -6.126 1.00 95.62 186 LEU A N 1
ATOM 1513 C CA . LEU A 1 186 ? 2.236 -9.030 -6.736 1.00 95.62 186 LEU A CA 1
ATOM 1514 C C . LEU A 1 186 ? 2.459 -9.441 -8.198 1.00 95.62 186 LEU A C 1
ATOM 1516 O O . LEU A 1 186 ? 2.649 -8.581 -9.056 1.00 95.62 186 LEU A O 1
ATOM 1520 N N . GLU A 1 187 ? 2.423 -10.738 -8.504 1.00 95.81 187 GLU A N 1
ATOM 1521 C CA . GLU A 1 187 ? 2.589 -11.206 -9.879 1.00 95.81 187 GLU A CA 1
ATOM 1522 C C . GLU A 1 187 ? 1.413 -10.795 -10.777 1.00 95.81 187 GLU A C 1
ATOM 1524 O O . GLU A 1 187 ? 1.640 -10.321 -11.892 1.00 95.81 187 GLU A O 1
ATOM 1529 N N . LYS A 1 188 ? 0.165 -10.887 -10.292 1.00 95.00 188 LYS A N 1
ATOM 1530 C CA . LYS A 1 188 ? -1.009 -10.365 -11.020 1.00 95.00 188 LYS A CA 1
ATOM 1531 C C . LYS A 1 188 ? -0.856 -8.878 -11.331 1.00 95.00 188 LYS A C 1
ATOM 1533 O O . LYS A 1 188 ? -1.123 -8.454 -12.453 1.00 95.00 188 LYS A O 1
ATOM 1538 N N . MET A 1 189 ? -0.389 -8.095 -10.361 1.00 95.19 189 MET A N 1
ATOM 1539 C CA . MET A 1 189 ? -0.139 -6.669 -10.548 1.00 95.19 189 MET A CA 1
ATOM 1540 C C . MET A 1 189 ? 0.935 -6.404 -11.607 1.00 95.19 189 MET A C 1
ATOM 1542 O O . MET A 1 189 ? 0.763 -5.533 -12.455 1.00 95.19 189 MET A O 1
ATOM 1546 N N . VAL A 1 190 ? 2.033 -7.164 -11.586 1.00 96.19 190 VAL A N 1
ATOM 1547 C CA . VAL A 1 190 ? 3.101 -7.054 -12.591 1.00 96.19 190 VAL A CA 1
ATOM 1548 C C . VAL A 1 190 ? 2.570 -7.363 -13.990 1.00 96.19 190 VAL A C 1
ATOM 1550 O O . VAL A 1 190 ? 2.849 -6.604 -14.916 1.00 96.19 190 VAL A O 1
ATOM 1553 N N . ARG A 1 191 ? 1.759 -8.417 -14.141 1.00 95.38 191 ARG A N 1
ATOM 1554 C CA . ARG A 1 191 ? 1.119 -8.779 -15.419 1.00 95.38 191 ARG A CA 1
ATOM 1555 C C . ARG A 1 191 ? 0.182 -7.681 -15.928 1.00 95.38 191 ARG A C 1
ATOM 1557 O O . ARG A 1 191 ? 0.186 -7.379 -17.116 1.00 95.38 191 ARG A O 1
ATOM 1564 N N . ALA A 1 192 ? -0.580 -7.056 -15.029 1.00 91.88 192 ALA A N 1
ATOM 1565 C CA . ALA A 1 192 ? -1.512 -5.979 -15.366 1.00 91.88 192 ALA A CA 1
ATOM 1566 C C . ALA A 1 192 ? -0.816 -4.650 -15.721 1.00 91.88 192 ALA A C 1
ATOM 1568 O O . ALA A 1 192 ? -1.374 -3.835 -16.451 1.00 91.88 192 ALA A O 1
ATOM 1569 N N . ALA A 1 193 ? 0.409 -4.415 -15.240 1.00 92.94 193 ALA A N 1
ATOM 1570 C CA . ALA A 1 193 ? 1.121 -3.145 -15.383 1.00 92.94 193 ALA A CA 1
ATOM 1571 C C . ALA A 1 193 ? 1.740 -2.929 -16.779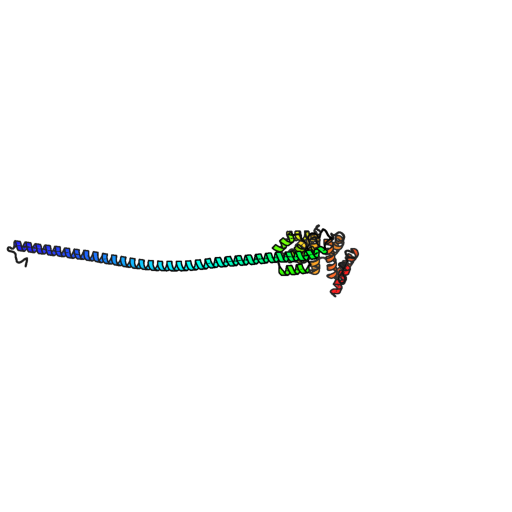 1.00 92.94 193 ALA A C 1
ATOM 1573 O O . ALA A 1 193 ? 2.924 -2.625 -16.902 1.00 92.94 193 ALA A O 1
ATOM 1574 N N . THR A 1 194 ? 0.954 -3.053 -17.846 1.00 90.19 194 THR A N 1
ATOM 1575 C CA . THR A 1 194 ? 1.425 -2.991 -19.243 1.00 90.19 194 THR A CA 1
ATOM 1576 C C . THR A 1 194 ? 1.943 -1.608 -19.659 1.00 90.19 194 THR A C 1
ATOM 1578 O O . THR A 1 194 ? 2.787 -1.499 -20.552 1.00 90.19 194 THR A O 1
ATOM 1581 N N . PHE A 1 195 ? 1.499 -0.538 -18.988 1.00 89.69 195 PHE A N 1
ATOM 1582 C CA . PHE A 1 195 ? 1.975 0.819 -19.244 1.00 89.69 195 PHE A CA 1
ATOM 1583 C C . PHE A 1 195 ? 3.411 1.021 -18.715 1.00 89.69 195 PHE A C 1
ATOM 1585 O O . PHE A 1 195 ? 3.648 0.837 -17.517 1.00 89.69 195 PHE A O 1
ATOM 1592 N N . PRO A 1 196 ? 4.386 1.458 -19.545 1.00 89.12 196 PRO A N 1
ATOM 1593 C CA . PRO A 1 196 ? 5.798 1.483 -19.155 1.00 89.12 196 PRO A CA 1
ATOM 1594 C C . PRO A 1 196 ? 6.104 2.261 -17.871 1.00 89.12 196 PRO A C 1
ATOM 1596 O O . PRO A 1 196 ? 6.862 1.770 -17.037 1.00 89.12 196 PRO A O 1
ATOM 1599 N N . GLN A 1 197 ? 5.490 3.433 -17.680 1.00 89.81 197 GLN A N 1
ATOM 1600 C CA . GLN A 1 197 ? 5.720 4.258 -16.490 1.00 89.81 197 GLN A CA 1
ATOM 1601 C C . GLN A 1 197 ? 5.183 3.596 -15.215 1.00 89.81 197 GLN A C 1
ATOM 1603 O O . GLN A 1 197 ? 5.808 3.708 -14.157 1.00 89.81 197 GLN A O 1
ATOM 1608 N N . LEU A 1 198 ? 4.040 2.908 -15.323 1.00 93.44 198 LEU A N 1
ATOM 1609 C CA . LEU A 1 198 ? 3.434 2.156 -14.227 1.00 93.44 198 LEU A CA 1
ATOM 1610 C C . LEU A 1 198 ? 4.308 0.959 -13.859 1.00 93.44 198 LEU A C 1
ATOM 1612 O O . LEU A 1 198 ? 4.606 0.768 -12.683 1.00 93.44 198 LEU A O 1
ATOM 1616 N N . ALA A 1 199 ? 4.796 0.218 -14.856 1.00 95.00 199 ALA A N 1
ATOM 1617 C CA . ALA A 1 199 ? 5.737 -0.875 -14.648 1.00 95.00 199 ALA A CA 1
ATOM 1618 C C . ALA A 1 199 ? 7.012 -0.407 -13.930 1.00 95.00 199 ALA A C 1
ATOM 1620 O O . ALA A 1 199 ? 7.478 -1.073 -13.006 1.00 95.00 199 ALA A O 1
ATOM 1621 N N . ASP A 1 200 ? 7.574 0.743 -14.309 1.00 93.38 200 ASP A N 1
ATOM 1622 C CA . ASP A 1 200 ? 8.790 1.270 -13.680 1.00 93.38 200 ASP A CA 1
ATOM 1623 C C . ASP A 1 200 ? 8.561 1.683 -12.220 1.00 93.38 200 ASP A C 1
ATOM 1625 O O . ASP A 1 200 ? 9.405 1.412 -11.357 1.00 93.38 200 ASP A O 1
ATOM 1629 N N . TRP A 1 201 ? 7.418 2.305 -11.914 1.00 95.88 201 TRP A N 1
ATOM 1630 C CA . TRP A 1 201 ? 7.052 2.678 -10.543 1.00 95.88 201 TRP A CA 1
ATOM 1631 C C . TRP A 1 201 ? 6.739 1.462 -9.684 1.00 95.88 201 TRP A C 1
ATOM 1633 O O . TRP A 1 201 ? 7.275 1.353 -8.581 1.00 95.88 201 TRP A O 1
ATOM 1643 N N . LEU A 1 202 ? 5.956 0.515 -10.201 1.00 96.81 202 LEU A N 1
ATOM 1644 C CA . LEU A 1 202 ? 5.662 -0.738 -9.514 1.00 96.81 202 LEU A CA 1
ATOM 1645 C C . LEU A 1 202 ? 6.959 -1.484 -9.189 1.00 96.81 202 LEU A C 1
ATOM 1647 O O . LEU A 1 202 ? 7.173 -1.895 -8.047 1.00 96.81 202 LEU A O 1
ATOM 1651 N N . ASN A 1 203 ? 7.872 -1.585 -10.159 1.00 96.06 203 ASN A N 1
ATOM 1652 C CA . ASN A 1 203 ? 9.166 -2.211 -9.933 1.00 96.06 203 ASN A CA 1
ATOM 1653 C C . ASN A 1 203 ? 9.983 -1.476 -8.863 1.00 96.06 203 ASN A C 1
ATOM 1655 O O . ASN A 1 203 ? 10.546 -2.104 -7.968 1.00 96.06 203 ASN A O 1
ATOM 1659 N N . SER A 1 204 ? 10.039 -0.146 -8.930 1.00 94.88 204 SER A N 1
ATOM 1660 C CA . SER A 1 204 ? 10.892 0.664 -8.055 1.00 94.88 204 SER A CA 1
ATOM 1661 C C . SER A 1 204 ? 10.390 0.760 -6.615 1.00 94.88 204 SER A C 1
ATOM 1663 O O . SER A 1 204 ? 11.195 0.659 -5.689 1.00 94.88 204 SER A O 1
ATOM 1665 N N . TYR A 1 205 ? 9.085 0.952 -6.420 1.00 95.00 205 TYR A N 1
ATOM 1666 C CA . TYR A 1 205 ? 8.489 1.204 -5.105 1.00 95.00 205 TYR A CA 1
ATOM 1667 C C . TYR A 1 205 ? 7.943 -0.058 -4.436 1.00 95.00 205 TYR A C 1
ATOM 1669 O O . TYR A 1 205 ? 7.951 -0.138 -3.209 1.00 95.00 205 TYR A O 1
ATOM 1677 N N . VAL A 1 206 ? 7.508 -1.050 -5.219 1.00 96.12 206 VAL A N 1
ATOM 1678 C CA . VAL A 1 206 ? 6.851 -2.251 -4.689 1.00 96.12 206 VAL A CA 1
ATOM 1679 C C . VAL A 1 206 ? 7.743 -3.480 -4.833 1.00 96.12 206 VAL A C 1
ATOM 1681 O O . VAL A 1 206 ? 8.203 -4.017 -3.827 1.00 96.12 206 VAL A O 1
ATOM 1684 N N . VAL A 1 207 ? 8.061 -3.896 -6.062 1.00 96.56 207 VAL A N 1
ATOM 1685 C CA . VAL A 1 207 ? 8.771 -5.163 -6.330 1.00 96.56 207 VAL A CA 1
ATOM 1686 C C . VAL A 1 207 ? 10.156 -5.192 -5.677 1.00 96.56 207 VAL A C 1
ATOM 1688 O O . VAL A 1 207 ? 10.478 -6.129 -4.948 1.00 96.56 207 VAL A O 1
ATOM 1691 N N . LYS A 1 208 ? 10.976 -4.148 -5.866 1.00 95.00 208 LYS A N 1
ATOM 1692 C CA . LYS A 1 208 ? 12.324 -4.062 -5.267 1.00 95.00 208 LYS A CA 1
ATOM 1693 C C . LYS A 1 208 ? 12.308 -3.988 -3.736 1.00 95.00 208 LYS A C 1
ATOM 1695 O O . LYS A 1 208 ? 13.340 -4.232 -3.108 1.00 95.00 208 LYS A O 1
ATOM 1700 N N . MET A 1 209 ? 11.165 -3.664 -3.134 1.00 94.69 209 MET A N 1
ATOM 1701 C CA . MET A 1 209 ? 10.982 -3.566 -1.682 1.00 94.69 209 MET A CA 1
ATOM 1702 C C . MET A 1 209 ? 10.341 -4.825 -1.077 1.00 94.69 209 MET A C 1
ATOM 1704 O O . MET A 1 209 ? 10.200 -4.914 0.145 1.00 94.69 209 MET A O 1
ATOM 1708 N N . HIS A 1 210 ? 9.952 -5.794 -1.909 1.00 96.00 210 HIS A N 1
ATOM 1709 C CA . HIS A 1 210 ? 9.277 -7.014 -1.484 1.00 96.00 210 HIS A CA 1
ATOM 1710 C C . HIS A 1 210 ? 10.260 -8.022 -0.846 1.00 96.00 210 HIS A C 1
ATOM 1712 O O . HIS A 1 210 ? 11.351 -8.225 -1.392 1.00 96.00 210 HIS A O 1
ATOM 1718 N N . PRO A 1 211 ? 9.907 -8.695 0.272 1.00 94.44 211 PRO A N 1
ATOM 1719 C CA . PRO A 1 211 ? 10.828 -9.598 0.973 1.00 94.44 211 PRO A CA 1
ATOM 1720 C C . PRO A 1 211 ? 11.276 -10.798 0.123 1.00 94.44 211 PRO A C 1
ATOM 1722 O O . PRO A 1 211 ? 12.432 -11.204 0.174 1.00 94.44 211 PRO A O 1
ATOM 1725 N N . GLN A 1 212 ? 10.378 -11.343 -0.697 1.00 94.56 212 GLN A N 1
ATOM 1726 C CA . GLN A 1 212 ? 10.609 -12.546 -1.503 1.00 94.56 212 GLN A CA 1
ATOM 1727 C C . GLN A 1 212 ? 11.245 -12.248 -2.874 1.00 94.56 212 GLN A C 1
ATOM 1729 O O . GLN A 1 212 ? 11.309 -13.131 -3.727 1.00 94.56 212 GLN A O 1
ATOM 1734 N N . LYS A 1 213 ? 11.731 -11.024 -3.125 1.00 94.50 213 LYS A N 1
ATOM 1735 C CA . LYS A 1 213 ? 12.230 -10.629 -4.454 1.00 94.50 213 LYS A CA 1
ATOM 1736 C C . LYS A 1 213 ? 13.373 -11.505 -4.986 1.00 94.50 213 LYS A C 1
ATOM 1738 O O . LYS A 1 213 ? 13.396 -11.802 -6.174 1.00 94.50 213 LYS A O 1
ATOM 1743 N N . GLU A 1 214 ? 14.274 -11.985 -4.124 1.00 93.38 214 GLU A N 1
ATOM 1744 C CA . GLU A 1 214 ? 15.375 -12.874 -4.540 1.00 93.38 214 GLU A CA 1
ATOM 1745 C C . GLU A 1 214 ? 14.879 -14.264 -4.962 1.00 93.38 214 GLU A C 1
ATOM 1747 O O . GLU A 1 214 ? 15.478 -14.887 -5.834 1.00 93.38 214 GLU A O 1
ATOM 1752 N N . GLN A 1 215 ? 13.767 -14.731 -4.384 1.00 93.81 215 GLN A N 1
ATOM 1753 C CA . GLN A 1 215 ? 13.132 -16.001 -4.754 1.00 93.81 215 GLN A CA 1
ATOM 1754 C C . GLN A 1 215 ? 12.328 -15.870 -6.055 1.00 93.81 215 GLN A C 1
ATOM 1756 O O . GLN A 1 215 ? 12.275 -16.809 -6.848 1.00 93.81 215 GLN A O 1
ATOM 1761 N N . LEU A 1 216 ? 11.703 -14.707 -6.275 1.00 94.75 216 LEU A N 1
ATOM 1762 C CA . LEU A 1 216 ? 10.918 -14.410 -7.476 1.00 94.75 216 LEU A CA 1
ATOM 1763 C C . LEU A 1 216 ? 11.804 -14.150 -8.696 1.00 94.75 216 LEU A C 1
ATOM 1765 O O . LEU A 1 216 ? 11.478 -14.600 -9.788 1.00 94.75 216 LEU A O 1
ATOM 1769 N N . ARG A 1 217 ? 12.949 -13.481 -8.516 1.00 95.75 217 ARG A N 1
ATOM 1770 C CA . ARG A 1 217 ? 13.863 -13.091 -9.600 1.00 95.75 217 ARG A CA 1
ATOM 1771 C C . ARG A 1 217 ? 14.186 -14.223 -10.593 1.00 95.75 217 ARG A C 1
ATOM 1773 O O . ARG A 1 217 ? 13.917 -14.014 -11.773 1.00 95.75 217 ARG A O 1
ATOM 1780 N N . PRO A 1 218 ? 14.727 -15.395 -10.194 1.00 93.94 218 PRO A N 1
ATOM 1781 C CA . PRO A 1 218 ? 15.042 -16.453 -11.155 1.00 93.94 218 PRO A CA 1
ATOM 1782 C C . PRO A 1 218 ? 13.787 -17.009 -11.839 1.00 93.94 218 PRO A C 1
ATOM 1784 O O . PRO A 1 218 ? 13.820 -17.258 -13.034 1.00 93.94 218 PRO A O 1
ATOM 1787 N N . LYS A 1 219 ? 12.661 -17.128 -11.121 1.00 95.75 219 LYS A N 1
ATOM 1788 C CA . LYS A 1 219 ? 11.389 -17.599 -11.696 1.00 95.75 219 LYS A CA 1
ATOM 1789 C C . LYS A 1 219 ? 10.852 -16.643 -12.759 1.00 95.75 219 LYS A C 1
ATOM 1791 O O . LYS A 1 219 ? 10.341 -17.076 -13.781 1.00 95.75 219 LYS A O 1
ATOM 1796 N N . TRP A 1 220 ? 10.956 -15.342 -12.505 1.00 96.75 220 TRP A N 1
ATOM 1797 C CA . TRP A 1 220 ? 10.413 -14.314 -13.383 1.00 96.75 220 TRP A CA 1
ATOM 1798 C C . TRP A 1 220 ? 11.249 -14.095 -14.637 1.00 96.75 220 TRP A C 1
ATOM 1800 O O . TRP A 1 220 ? 10.672 -13.811 -15.678 1.00 96.75 220 TRP A O 1
ATOM 1810 N N . ILE A 1 221 ? 12.572 -14.267 -14.568 1.00 94.19 221 ILE A N 1
ATOM 1811 C CA . ILE A 1 221 ? 13.435 -14.211 -15.758 1.00 94.19 221 ILE A CA 1
ATOM 1812 C C . ILE A 1 221 ? 13.060 -15.304 -16.772 1.00 94.19 221 ILE A C 1
ATOM 1814 O O . ILE A 1 221 ? 13.081 -15.039 -17.968 1.00 94.19 221 ILE A O 1
ATOM 1818 N N . GLU A 1 222 ? 12.670 -16.493 -16.302 1.00 93.75 222 GLU A N 1
ATOM 1819 C CA . GLU A 1 222 ? 12.232 -17.609 -17.160 1.00 93.75 222 GLU A CA 1
ATOM 1820 C C . GLU A 1 222 ? 10.758 -17.517 -17.592 1.00 93.75 222 GLU A C 1
ATOM 1822 O O . GLU A 1 222 ? 10.237 -18.420 -18.249 1.00 93.75 222 GLU A O 1
ATOM 1827 N N . SER A 1 223 ? 10.042 -16.462 -17.196 1.00 94.12 223 SER A N 1
ATOM 1828 C CA . SER A 1 223 ? 8.623 -16.330 -17.516 1.00 94.12 223 SER A CA 1
ATOM 1829 C C . SER A 1 223 ? 8.411 -16.047 -19.002 1.00 94.12 223 SER A C 1
ATOM 1831 O O . SER A 1 223 ? 9.069 -15.190 -19.589 1.00 94.12 223 SER A O 1
ATOM 1833 N N . THR A 1 224 ? 7.409 -16.695 -19.596 1.00 92.31 224 THR A N 1
ATOM 1834 C CA . THR A 1 224 ? 6.965 -16.412 -20.970 1.00 92.31 224 THR A CA 1
ATOM 1835 C C . THR A 1 224 ? 6.166 -15.111 -21.081 1.00 92.31 224 THR A C 1
ATOM 1837 O O . THR A 1 224 ? 5.925 -14.619 -22.180 1.00 92.31 224 THR A O 1
ATOM 1840 N N . ASP A 1 225 ? 5.721 -14.551 -19.954 1.00 95.50 225 ASP A N 1
ATOM 1841 C CA . ASP A 1 225 ? 4.992 -13.287 -19.904 1.00 95.50 225 ASP A CA 1
ATOM 1842 C C . ASP A 1 225 ? 5.955 -12.097 -19.952 1.00 95.50 225 ASP A C 1
ATOM 1844 O O . ASP A 1 225 ? 6.839 -11.961 -19.103 1.00 95.50 225 ASP A O 1
ATOM 1848 N N . ALA A 1 226 ? 5.758 -11.213 -20.932 1.00 94.94 226 ALA A N 1
ATOM 1849 C CA . ALA A 1 226 ? 6.652 -10.091 -21.204 1.00 94.94 226 ALA A CA 1
ATOM 1850 C C . ALA A 1 226 ? 6.823 -9.131 -20.014 1.00 94.94 226 ALA A C 1
ATOM 1852 O O . ALA A 1 226 ? 7.914 -8.591 -19.814 1.00 94.94 226 ALA A O 1
ATOM 1853 N N . MET A 1 227 ? 5.767 -8.903 -19.228 1.00 95.88 227 MET A N 1
ATOM 1854 C CA . MET A 1 227 ? 5.803 -7.974 -18.100 1.00 95.88 227 MET A CA 1
ATOM 1855 C C . MET A 1 227 ? 6.446 -8.610 -16.872 1.00 95.88 227 MET A C 1
ATOM 1857 O O . MET A 1 227 ? 7.251 -7.969 -16.194 1.00 95.88 227 MET A O 1
ATOM 1861 N N . VAL A 1 228 ? 6.172 -9.893 -16.631 1.00 96.88 228 VAL A N 1
ATOM 1862 C CA . VAL A 1 228 ? 6.850 -10.658 -15.576 1.00 96.88 228 VAL A CA 1
ATOM 1863 C C . VAL A 1 228 ? 8.346 -10.771 -15.871 1.00 96.88 228 VAL A C 1
ATOM 1865 O O . VAL A 1 228 ? 9.163 -10.468 -14.999 1.00 96.88 228 VAL A O 1
ATOM 1868 N N . ALA A 1 229 ? 8.712 -11.097 -17.114 1.00 96.06 229 ALA A N 1
ATOM 1869 C CA . ALA A 1 229 ? 10.101 -11.127 -17.564 1.00 96.06 229 ALA A CA 1
ATOM 1870 C C . ALA A 1 229 ? 10.783 -9.765 -17.383 1.00 96.06 229 ALA A C 1
ATOM 1872 O O . ALA A 1 229 ? 11.875 -9.693 -16.816 1.00 96.06 229 ALA A O 1
ATOM 1873 N N . ARG A 1 230 ? 10.116 -8.664 -17.767 1.00 96.12 230 ARG A N 1
ATOM 1874 C CA . ARG A 1 230 ? 10.600 -7.295 -17.514 1.00 96.12 230 ARG A CA 1
ATOM 1875 C C . ARG A 1 230 ? 10.928 -7.067 -16.039 1.00 96.12 230 ARG A C 1
ATOM 1877 O O . ARG A 1 230 ? 11.999 -6.558 -15.707 1.00 96.12 230 ARG A O 1
ATOM 1884 N N . SER A 1 231 ? 10.035 -7.454 -15.134 1.00 97.06 231 SER A N 1
ATOM 1885 C CA . SER A 1 231 ? 10.274 -7.327 -13.694 1.00 97.06 231 SER A CA 1
ATOM 1886 C C . SER A 1 231 ? 11.417 -8.220 -13.195 1.00 97.06 231 SER A C 1
ATOM 1888 O O . SER A 1 231 ? 12.229 -7.765 -12.384 1.00 97.06 231 SER A O 1
ATOM 1890 N N . GLY A 1 232 ? 11.550 -9.445 -13.711 1.00 96.88 232 GLY A N 1
ATOM 1891 C CA . GLY A 1 232 ? 12.665 -10.350 -13.403 1.00 96.88 232 GLY A CA 1
ATOM 1892 C C . GLY A 1 232 ? 14.030 -9.781 -13.810 1.00 96.88 232 GLY A C 1
ATOM 1893 O O . GLY A 1 232 ? 14.974 -9.758 -13.009 1.00 96.88 232 GLY A O 1
ATOM 1894 N N . TRP A 1 233 ? 14.129 -9.233 -15.021 1.00 96.50 233 TRP A N 1
ATOM 1895 C CA . TRP A 1 233 ? 15.332 -8.546 -15.496 1.00 96.50 233 TRP A CA 1
ATOM 1896 C C . TRP A 1 233 ? 15.592 -7.240 -14.729 1.00 96.50 233 TRP A C 1
ATOM 1898 O O . TRP A 1 233 ? 16.734 -6.961 -14.377 1.00 96.50 233 TRP A O 1
ATOM 1908 N N . SER A 1 234 ? 14.557 -6.481 -14.350 1.00 96.38 234 SER A N 1
ATOM 1909 C CA . SER A 1 234 ? 14.702 -5.297 -13.483 1.00 96.38 234 SER A CA 1
ATOM 1910 C C . SER A 1 234 ? 15.287 -5.634 -12.100 1.00 96.38 234 SER A C 1
ATOM 1912 O O . SER A 1 234 ? 16.122 -4.888 -11.578 1.00 96.38 234 SER A O 1
ATOM 1914 N N . LEU A 1 235 ? 14.877 -6.752 -11.492 1.00 96.62 235 LEU A N 1
ATOM 1915 C CA . LEU A 1 235 ? 15.464 -7.241 -10.236 1.00 96.62 235 LEU A CA 1
ATOM 1916 C C . LEU A 1 235 ? 16.925 -7.669 -10.417 1.00 96.62 235 LEU A C 1
ATOM 1918 O O . LEU A 1 235 ? 17.762 -7.416 -9.552 1.00 96.62 235 LEU A O 1
ATOM 1922 N N . THR A 1 236 ? 17.253 -8.272 -11.559 1.00 96.12 236 THR A N 1
ATOM 1923 C CA . THR A 1 236 ? 18.634 -8.650 -11.893 1.00 96.12 236 THR A CA 1
ATOM 1924 C C . THR A 1 236 ? 19.524 -7.428 -12.084 1.00 96.12 236 THR A C 1
ATOM 1926 O O . THR A 1 236 ? 20.617 -7.394 -11.524 1.00 96.12 236 THR A O 1
ATOM 1929 N N . ALA A 1 237 ? 19.033 -6.385 -12.758 1.00 95.06 237 ALA A N 1
ATOM 1930 C CA . ALA A 1 237 ? 19.722 -5.103 -12.873 1.00 95.06 237 ALA A CA 1
ATOM 1931 C C . ALA A 1 237 ? 20.037 -4.493 -11.495 1.00 95.06 237 ALA A C 1
ATOM 1933 O O . ALA A 1 237 ? 21.154 -4.035 -11.268 1.00 95.06 237 ALA A O 1
ATOM 1934 N N . GLU A 1 238 ? 19.091 -4.530 -10.545 1.00 94.81 238 GLU A N 1
ATOM 1935 C CA . GLU A 1 238 ? 19.344 -4.079 -9.166 1.00 94.81 238 GLU A CA 1
ATOM 1936 C C . GLU A 1 238 ? 20.456 -4.902 -8.498 1.00 94.81 238 GLU A C 1
ATOM 1938 O O . GLU A 1 238 ? 21.346 -4.335 -7.859 1.00 94.81 238 GLU A O 1
ATOM 1943 N N . LYS A 1 239 ? 20.421 -6.230 -8.654 1.00 94.31 239 LYS A N 1
ATOM 1944 C CA . LYS A 1 239 ? 21.396 -7.135 -8.041 1.00 94.31 239 LYS A CA 1
ATOM 1945 C C . LYS A 1 239 ? 22.806 -6.946 -8.607 1.00 94.31 239 LYS A C 1
ATOM 1947 O O . LYS A 1 239 ? 23.743 -6.912 -7.821 1.00 94.31 239 LYS A O 1
ATOM 1952 N N . ILE A 1 240 ? 22.954 -6.719 -9.916 1.00 94.62 240 ILE A N 1
ATOM 1953 C CA . ILE A 1 240 ? 24.249 -6.408 -10.558 1.00 94.62 240 ILE A CA 1
ATOM 1954 C C . ILE A 1 240 ? 24.915 -5.186 -9.909 1.00 94.62 240 ILE A C 1
ATOM 1956 O O . ILE A 1 240 ? 26.128 -5.165 -9.727 1.00 94.62 240 ILE A O 1
ATOM 1960 N N . VAL A 1 241 ? 24.131 -4.163 -9.557 1.00 92.75 241 VAL A N 1
ATOM 1961 C CA . VAL A 1 241 ? 24.654 -2.935 -8.939 1.00 92.75 241 VAL A CA 1
ATOM 1962 C C . VAL A 1 241 ? 24.960 -3.132 -7.453 1.00 92.75 241 VAL A C 1
ATOM 1964 O O . VAL A 1 241 ? 25.961 -2.615 -6.966 1.00 92.75 241 VAL A O 1
ATOM 1967 N N . LYS A 1 242 ? 24.096 -3.841 -6.716 1.00 92.50 242 LYS A N 1
ATOM 1968 C CA . LYS A 1 242 ? 24.206 -3.968 -5.251 1.00 92.50 242 LYS A CA 1
ATOM 1969 C C . LYS A 1 242 ? 25.152 -5.068 -4.781 1.00 92.50 242 LYS A C 1
ATOM 1971 O O . LYS A 1 242 ? 25.777 -4.905 -3.740 1.00 92.50 242 LYS A O 1
ATOM 1976 N N . ASP A 1 243 ? 25.200 -6.181 -5.498 1.00 92.19 243 ASP A N 1
ATOM 1977 C CA . ASP A 1 243 ? 25.935 -7.385 -5.112 1.00 92.19 243 ASP A CA 1
ATOM 1978 C C . ASP A 1 243 ? 26.494 -8.090 -6.364 1.00 92.19 243 ASP A C 1
ATOM 1980 O O . ASP A 1 243 ? 26.017 -9.161 -6.758 1.00 92.19 243 ASP A O 1
ATOM 1984 N N . PRO A 1 244 ? 27.472 -7.460 -7.046 1.00 89.12 244 PRO A N 1
ATOM 1985 C CA . PRO A 1 244 ? 28.028 -7.977 -8.295 1.00 89.12 244 PRO A CA 1
ATOM 1986 C C . PRO A 1 244 ? 28.735 -9.326 -8.120 1.00 89.12 244 PRO A C 1
ATOM 1988 O O . PRO A 1 244 ? 28.739 -10.129 -9.044 1.00 89.12 244 PRO A O 1
ATOM 1991 N N . ALA A 1 245 ? 29.311 -9.595 -6.943 1.00 87.50 245 ALA A N 1
ATOM 1992 C CA . ALA A 1 245 ? 30.073 -10.817 -6.679 1.00 87.50 245 ALA A CA 1
ATOM 1993 C C . ALA A 1 245 ? 29.193 -12.077 -6.593 1.00 87.50 245 ALA A C 1
ATOM 1995 O O . ALA A 1 245 ? 29.687 -13.184 -6.785 1.00 87.50 245 ALA A O 1
ATOM 1996 N N . ALA A 1 246 ? 27.895 -11.923 -6.321 1.00 89.06 246 ALA A N 1
ATOM 1997 C CA . ALA A 1 246 ? 26.951 -13.035 -6.236 1.00 89.06 246 ALA A CA 1
ATOM 1998 C C . ALA A 1 246 ? 26.386 -13.483 -7.598 1.00 89.06 246 ALA A C 1
ATOM 2000 O O . ALA A 1 246 ? 25.470 -14.309 -7.635 1.00 89.06 246 ALA A O 1
ATOM 2001 N N . LEU A 1 247 ? 26.860 -12.911 -8.709 1.00 90.88 247 LEU A N 1
ATOM 2002 C CA . LEU A 1 247 ? 26.362 -13.185 -10.053 1.00 90.88 247 LEU A CA 1
ATOM 2003 C C . LEU A 1 247 ? 27.488 -13.616 -10.993 1.00 90.88 247 LEU A C 1
ATOM 2005 O O . LEU A 1 247 ? 28.571 -13.040 -10.996 1.00 90.88 247 LEU A O 1
ATOM 2009 N N . ASP A 1 248 ? 27.184 -14.592 -11.844 1.00 93.69 248 ASP A N 1
ATOM 2010 C CA . ASP A 1 248 ? 28.041 -14.990 -12.957 1.00 93.69 248 ASP A CA 1
ATOM 2011 C C . ASP A 1 248 ? 27.785 -14.059 -14.152 1.00 93.69 248 ASP A C 1
ATOM 2013 O O . ASP A 1 248 ? 26.766 -14.160 -14.846 1.00 93.69 248 ASP A O 1
ATOM 2017 N N . PHE A 1 249 ? 28.685 -13.095 -14.353 1.00 94.25 249 PHE A N 1
ATOM 2018 C CA . PHE A 1 249 ? 28.572 -12.126 -15.441 1.00 94.25 249 PHE A CA 1
ATOM 2019 C C . PHE A 1 249 ? 28.828 -12.734 -16.814 1.00 94.25 249 PHE A C 1
ATOM 2021 O O . PHE A 1 249 ? 28.185 -12.296 -17.766 1.00 94.25 249 PHE A O 1
ATOM 2028 N N . ASP A 1 250 ? 29.675 -13.753 -16.936 1.00 94.69 250 ASP A N 1
ATOM 2029 C CA . ASP A 1 250 ? 29.913 -14.414 -18.218 1.00 94.69 250 ASP A CA 1
ATOM 2030 C C . ASP A 1 250 ? 28.662 -15.176 -18.670 1.00 94.69 250 ASP A C 1
ATOM 2032 O O . ASP A 1 250 ? 28.201 -15.009 -19.804 1.00 94.69 250 ASP A O 1
ATOM 2036 N N . ALA A 1 251 ? 28.034 -15.933 -17.764 1.00 95.06 251 ALA A N 1
ATOM 2037 C CA . ALA A 1 251 ? 26.770 -16.608 -18.048 1.00 95.06 251 ALA A CA 1
ATOM 2038 C C . ALA A 1 251 ? 25.648 -15.612 -18.390 1.00 95.06 251 ALA A C 1
ATOM 2040 O O . ALA A 1 251 ? 24.902 -15.822 -19.351 1.00 95.06 251 ALA A O 1
ATOM 2041 N N . LEU A 1 252 ? 25.542 -14.501 -17.648 1.00 95.25 252 LEU A N 1
ATOM 2042 C CA . LEU A 1 252 ? 24.543 -13.463 -17.921 1.00 95.25 252 LEU A CA 1
ATOM 2043 C C . LEU A 1 252 ? 24.776 -12.762 -19.263 1.00 95.25 252 LEU A C 1
ATOM 2045 O O . LEU A 1 252 ? 23.813 -12.529 -19.990 1.00 95.25 252 LEU A O 1
ATOM 2049 N N . LEU A 1 253 ? 26.020 -12.439 -19.619 1.00 96.38 253 LEU A N 1
ATOM 2050 C CA . LEU A 1 253 ? 26.338 -11.814 -20.904 1.00 96.38 253 LEU A CA 1
ATOM 2051 C C . LEU A 1 253 ? 26.043 -12.751 -22.077 1.00 96.38 253 LEU A C 1
ATOM 2053 O O . LEU A 1 253 ? 25.452 -12.305 -23.058 1.00 96.38 253 LEU A O 1
ATOM 2057 N N . ASN A 1 254 ? 26.370 -14.041 -21.956 1.00 96.81 254 ASN A N 1
ATOM 2058 C CA . ASN A 1 254 ? 26.015 -15.045 -22.964 1.00 96.81 254 ASN A CA 1
ATOM 2059 C C . ASN A 1 254 ? 24.496 -15.142 -23.146 1.00 96.81 254 ASN A C 1
ATOM 2061 O O . ASN A 1 254 ? 23.994 -15.191 -24.269 1.00 96.81 254 ASN A O 1
ATOM 2065 N N . ARG A 1 255 ? 23.748 -15.121 -22.040 1.00 95.81 255 ARG A N 1
ATOM 2066 C CA . ARG A 1 255 ? 22.287 -15.136 -22.074 1.00 95.81 255 ARG A CA 1
ATOM 2067 C C . ARG A 1 255 ? 21.713 -13.887 -22.745 1.00 95.81 255 ARG A C 1
ATOM 2069 O O . ARG A 1 255 ? 20.868 -14.000 -23.626 1.00 95.81 255 ARG A O 1
ATOM 2076 N N . LEU A 1 256 ? 22.198 -12.704 -22.369 1.00 95.50 256 LEU A N 1
ATOM 2077 C CA . LEU A 1 256 ? 21.774 -11.431 -22.957 1.00 95.50 256 LEU A CA 1
ATOM 2078 C C . LEU A 1 256 ? 22.077 -11.369 -24.460 1.00 95.50 256 LEU A C 1
ATOM 2080 O O . LEU A 1 256 ? 21.239 -10.899 -25.222 1.00 95.50 256 LEU A O 1
ATOM 2084 N N . GLU A 1 257 ? 23.238 -11.862 -24.895 1.00 96.31 257 GLU A N 1
ATOM 2085 C CA . GLU A 1 257 ? 23.607 -11.905 -26.314 1.00 96.31 257 GLU A CA 1
ATOM 2086 C C . GLU A 1 257 ? 22.648 -12.780 -27.139 1.00 96.31 257 GLU A C 1
ATOM 2088 O O . GLU A 1 257 ? 22.286 -12.399 -28.253 1.00 96.31 257 GLU A O 1
ATOM 2093 N N . ASN A 1 258 ? 22.205 -13.913 -26.586 1.00 95.44 258 ASN A N 1
ATOM 2094 C CA . ASN A 1 258 ? 21.362 -14.880 -27.291 1.00 95.44 258 ASN A CA 1
ATOM 2095 C C . ASN A 1 258 ? 19.859 -14.561 -27.221 1.00 95.44 258 ASN A C 1
ATOM 2097 O O . ASN A 1 258 ? 19.149 -14.751 -28.204 1.00 95.44 258 ASN A O 1
ATOM 2101 N N . GLU A 1 259 ? 19.362 -14.093 -26.074 1.00 94.50 259 GLU A N 1
ATOM 2102 C CA . GLU A 1 259 ? 17.918 -13.953 -25.824 1.00 94.50 259 GLU A CA 1
ATOM 2103 C C . GLU A 1 259 ? 17.381 -12.545 -26.111 1.00 94.50 259 GLU A C 1
ATOM 2105 O O . GLU A 1 259 ? 16.243 -12.393 -26.556 1.00 94.50 259 GLU A O 1
ATOM 2110 N N . MET A 1 260 ? 18.181 -11.496 -25.883 1.00 93.94 260 MET A N 1
ATOM 2111 C CA . MET A 1 260 ? 17.727 -10.105 -26.024 1.00 93.94 260 MET A CA 1
ATOM 2112 C C . MET A 1 260 ? 17.230 -9.725 -27.437 1.00 93.94 260 MET A C 1
ATOM 2114 O O . MET A 1 260 ? 16.291 -8.927 -27.512 1.00 93.94 260 MET A O 1
ATOM 2118 N N . PRO A 1 261 ? 17.781 -10.254 -28.554 1.00 93.56 261 PRO A N 1
ATOM 2119 C CA .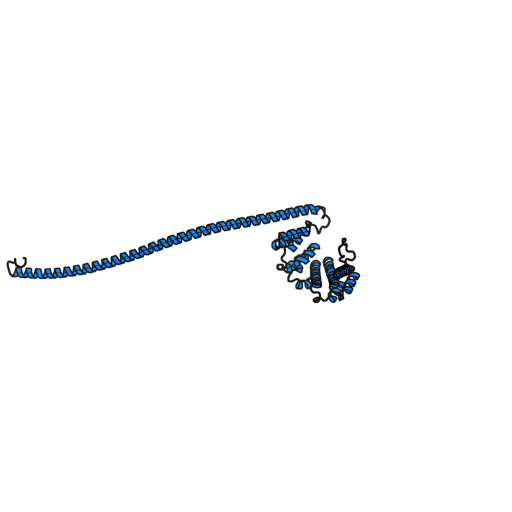 PRO A 1 261 ? 17.309 -9.924 -29.905 1.00 93.56 261 PRO A CA 1
ATOM 2120 C C . PRO A 1 261 ? 15.862 -10.343 -30.177 1.00 93.56 261 PRO A C 1
ATOM 2122 O O . PRO A 1 261 ? 15.150 -9.653 -30.901 1.00 93.56 261 PRO A O 1
ATOM 2125 N N . THR A 1 262 ? 15.431 -11.464 -29.596 1.00 92.56 262 THR A N 1
ATOM 2126 C CA . THR A 1 262 ? 14.096 -12.048 -29.797 1.00 92.56 262 THR A CA 1
ATOM 2127 C C . THR A 1 262 ? 13.155 -11.808 -28.617 1.00 92.56 262 THR A C 1
ATOM 2129 O O . THR A 1 262 ? 12.006 -12.247 -28.646 1.00 92.56 262 THR A O 1
ATOM 2132 N N . ALA A 1 263 ? 13.626 -11.135 -27.564 1.00 92.69 263 ALA A N 1
ATOM 2133 C CA . ALA A 1 263 ? 12.833 -10.848 -26.379 1.00 92.69 263 ALA A CA 1
ATOM 2134 C C . ALA A 1 263 ? 11.702 -9.840 -26.673 1.00 92.69 263 ALA A C 1
ATOM 2136 O O . ALA A 1 263 ? 11.885 -8.909 -27.463 1.00 92.69 263 ALA A O 1
ATOM 2137 N N . PRO A 1 264 ? 10.546 -9.947 -25.989 1.00 91.31 264 PRO A N 1
ATOM 2138 C CA . PRO A 1 264 ? 9.499 -8.933 -26.059 1.00 91.31 264 PRO A CA 1
ATOM 2139 C C . PRO A 1 264 ? 10.018 -7.544 -25.666 1.00 91.31 264 PRO A C 1
ATOM 2141 O O . PRO A 1 264 ? 10.782 -7.416 -24.707 1.00 91.31 264 PRO A O 1
ATOM 2144 N N . VAL A 1 265 ? 9.534 -6.491 -26.338 1.00 90.81 265 VAL A N 1
ATOM 2145 C CA . VAL A 1 265 ? 9.967 -5.092 -26.121 1.00 90.81 265 VAL A CA 1
ATOM 2146 C C . VAL A 1 265 ? 10.006 -4.682 -24.633 1.00 90.81 265 VAL A C 1
ATOM 2148 O O . VAL A 1 265 ? 11.016 -4.109 -24.213 1.00 90.81 265 VAL A O 1
ATOM 2151 N N . PRO A 1 266 ? 8.998 -5.003 -23.787 1.00 90.75 266 PRO A N 1
ATOM 2152 C CA . PRO A 1 266 ? 9.056 -4.664 -22.363 1.00 90.75 266 PRO A CA 1
ATOM 2153 C C . PRO A 1 266 ? 10.246 -5.294 -21.627 1.00 90.75 266 PRO A C 1
ATOM 2155 O O . PRO A 1 266 ? 10.875 -4.626 -20.809 1.00 90.75 266 PRO A O 1
ATOM 2158 N N . ALA A 1 267 ? 10.570 -6.556 -21.918 1.00 93.56 267 ALA A N 1
ATOM 2159 C CA . ALA A 1 267 ? 11.687 -7.265 -21.299 1.00 93.56 267 ALA A CA 1
ATOM 2160 C C . ALA A 1 267 ? 13.034 -6.798 -21.868 1.00 93.56 267 ALA A C 1
ATOM 2162 O O . ALA A 1 267 ? 13.977 -6.572 -21.104 1.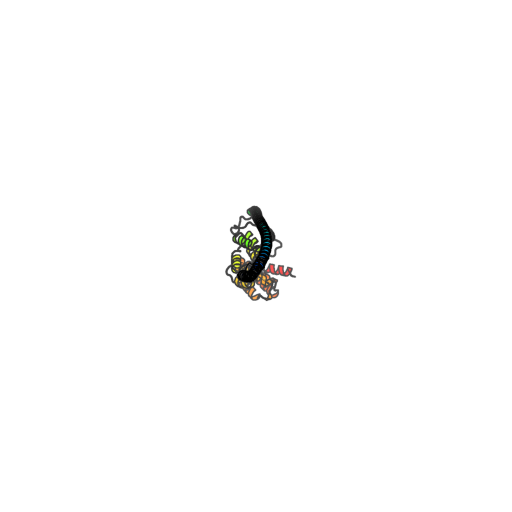00 93.56 267 ALA A O 1
ATOM 2163 N N . GLN A 1 268 ? 13.100 -6.558 -23.183 1.00 94.12 268 GLN A N 1
ATOM 2164 C CA . GLN A 1 268 ? 14.289 -6.066 -23.881 1.00 94.12 268 GLN A CA 1
ATOM 2165 C C . GLN A 1 268 ? 14.809 -4.750 -23.275 1.00 94.12 268 GLN A C 1
ATOM 2167 O O . GLN A 1 268 ? 16.018 -4.565 -23.132 1.00 94.12 268 GLN A O 1
ATOM 2172 N N . TRP A 1 269 ? 13.910 -3.856 -22.845 1.00 93.50 269 TRP A N 1
ATOM 2173 C CA . TRP A 1 269 ? 14.261 -2.624 -22.123 1.00 93.50 269 TRP A CA 1
ATOM 2174 C C . TRP A 1 269 ? 15.096 -2.893 -20.860 1.00 93.50 269 TRP A C 1
ATOM 2176 O O . TRP A 1 269 ? 16.171 -2.325 -20.669 1.00 93.50 269 TRP A O 1
ATOM 2186 N N . THR A 1 270 ? 14.643 -3.816 -20.014 1.00 95.31 270 THR A N 1
ATOM 2187 C CA . THR A 1 270 ? 15.327 -4.177 -18.763 1.00 95.31 270 THR A CA 1
ATOM 2188 C C . THR A 1 270 ? 16.542 -5.085 -18.965 1.00 95.31 270 THR A C 1
ATOM 2190 O O . THR A 1 270 ? 17.486 -5.021 -18.177 1.00 95.31 270 THR A O 1
ATOM 2193 N N . MET A 1 271 ? 16.568 -5.887 -20.033 1.00 96.75 271 MET A N 1
ATOM 2194 C CA . MET A 1 271 ? 17.751 -6.657 -20.440 1.00 96.75 271 MET A CA 1
ATOM 2195 C C . MET A 1 271 ? 18.893 -5.726 -20.858 1.00 96.75 271 MET A C 1
ATOM 2197 O O . MET A 1 271 ? 20.026 -5.900 -20.413 1.00 96.75 271 MET A O 1
ATOM 2201 N N . ASN A 1 272 ? 18.585 -4.668 -21.612 1.00 96.31 272 ASN A N 1
ATOM 2202 C CA . ASN A 1 272 ? 19.558 -3.640 -21.973 1.00 96.31 272 ASN A CA 1
ATOM 2203 C C . ASN A 1 272 ? 20.137 -2.933 -20.732 1.00 96.31 272 ASN A C 1
ATOM 2205 O O . ASN A 1 272 ? 21.331 -2.641 -20.682 1.00 96.31 272 ASN A O 1
ATOM 2209 N N . PHE A 1 273 ? 19.327 -2.725 -19.688 1.00 95.00 273 PHE A N 1
ATOM 2210 C CA . PHE A 1 273 ? 19.815 -2.187 -18.412 1.00 95.00 273 PHE A CA 1
ATOM 2211 C C . PHE A 1 273 ? 20.771 -3.149 -17.710 1.00 95.00 273 PHE A C 1
ATOM 2213 O O . PHE A 1 273 ? 21.783 -2.707 -17.171 1.00 95.00 273 PHE A O 1
ATOM 2220 N N . CYS A 1 274 ? 20.501 -4.456 -17.750 1.00 96.50 274 CYS A N 1
ATOM 2221 C CA . CYS A 1 274 ? 21.428 -5.460 -17.230 1.00 96.50 274 CYS A CA 1
ATOM 2222 C C . CYS A 1 274 ? 22.766 -5.421 -17.982 1.00 96.50 274 CYS A C 1
ATOM 2224 O O . CYS A 1 274 ? 23.813 -5.345 -17.342 1.00 96.50 274 CYS A O 1
ATOM 2226 N N . LEU A 1 275 ? 22.734 -5.394 -19.321 1.00 97.44 275 LEU A N 1
ATOM 2227 C CA . LEU A 1 275 ? 23.935 -5.296 -20.159 1.00 97.44 275 LEU A CA 1
ATOM 2228 C C . LEU A 1 275 ? 24.766 -4.052 -19.812 1.00 97.44 275 LEU A C 1
ATOM 2230 O O . LEU A 1 275 ? 25.975 -4.145 -19.590 1.00 97.44 275 LEU A O 1
ATOM 2234 N N . ALA A 1 276 ? 24.109 -2.893 -19.719 1.00 96.38 276 ALA A N 1
ATOM 2235 C CA . ALA A 1 276 ? 24.768 -1.644 -19.370 1.00 96.38 276 ALA A CA 1
ATOM 2236 C C . ALA A 1 276 ? 25.353 -1.678 -17.949 1.00 96.38 276 ALA A C 1
ATOM 2238 O O . ALA A 1 276 ? 26.514 -1.322 -17.755 1.00 96.38 276 ALA A O 1
ATOM 2239 N N . HIS A 1 277 ? 24.598 -2.152 -16.955 1.00 96.44 277 HIS A N 1
ATOM 2240 C CA . HIS A 1 277 ? 25.077 -2.222 -15.574 1.00 96.44 277 HIS A CA 1
ATOM 2241 C C . HIS A 1 277 ? 26.260 -3.178 -15.395 1.00 96.44 277 HIS A C 1
ATOM 2243 O O . HIS A 1 277 ? 27.174 -2.833 -14.651 1.00 96.44 277 HIS A O 1
ATOM 2249 N N . ILE A 1 278 ? 26.308 -4.316 -16.102 1.00 96.25 278 ILE A N 1
ATOM 2250 C CA . ILE A 1 278 ? 27.482 -5.208 -16.075 1.00 96.25 278 ILE A CA 1
ATOM 2251 C C . ILE A 1 278 ? 28.723 -4.454 -16.570 1.00 96.25 278 ILE A C 1
ATOM 2253 O O . ILE A 1 278 ? 29.756 -4.460 -15.899 1.00 96.25 278 ILE A O 1
ATOM 2257 N N . GLY A 1 279 ? 28.614 -3.745 -17.700 1.00 95.12 279 GLY A N 1
ATOM 2258 C CA . GLY A 1 279 ? 29.735 -2.988 -18.261 1.00 95.12 279 GLY A CA 1
ATOM 2259 C C . GLY A 1 279 ? 30.163 -1.776 -17.424 1.00 95.12 279 GLY A C 1
ATOM 2260 O O . GLY A 1 279 ? 31.335 -1.397 -17.433 1.00 95.12 279 GLY A O 1
ATOM 2261 N N . ILE A 1 280 ? 29.238 -1.169 -16.679 1.00 94.81 280 ILE A N 1
ATOM 2262 C CA . ILE A 1 280 ? 29.542 -0.068 -15.754 1.00 94.81 280 ILE A CA 1
ATOM 2263 C C . ILE A 1 280 ? 30.272 -0.612 -14.522 1.00 94.81 280 ILE A C 1
ATOM 2265 O O . ILE A 1 280 ? 31.382 -0.166 -14.230 1.00 94.81 280 ILE A O 1
ATOM 2269 N N . THR A 1 281 ? 29.683 -1.603 -13.846 1.00 93.44 281 THR A N 1
ATOM 2270 C CA . THR A 1 281 ? 30.153 -2.115 -12.552 1.00 93.44 281 THR A CA 1
ATOM 2271 C C . THR A 1 281 ? 31.422 -2.959 -12.661 1.00 93.44 281 THR A C 1
ATOM 2273 O O . THR A 1 281 ? 32.251 -2.913 -11.756 1.00 93.44 281 THR A O 1
ATOM 2276 N N . SER A 1 282 ? 31.610 -3.721 -13.746 1.00 92.44 282 SER A N 1
ATOM 2277 C CA . SER A 1 282 ? 32.754 -4.628 -13.895 1.00 92.44 282 SER A CA 1
ATOM 2278 C C . SER A 1 282 ? 33.733 -4.169 -14.980 1.00 92.44 282 SER A C 1
ATOM 2280 O O . SER A 1 282 ? 33.444 -4.325 -16.169 1.00 92.44 282 SER A O 1
ATOM 2282 N N . PRO A 1 283 ? 34.931 -3.670 -14.612 1.00 93.44 283 PRO A N 1
ATOM 2283 C CA . PRO A 1 283 ? 35.967 -3.329 -15.584 1.00 93.44 283 PRO A CA 1
ATOM 2284 C C . PRO A 1 283 ? 36.377 -4.506 -16.476 1.00 93.44 283 PRO A C 1
ATOM 2286 O O . PRO A 1 283 ? 36.565 -4.311 -17.672 1.00 93.44 283 PRO A O 1
ATOM 2289 N N . GLN A 1 284 ? 36.450 -5.718 -15.915 1.00 94.12 284 GLN A N 1
ATOM 2290 C CA . GLN A 1 284 ? 36.843 -6.936 -16.632 1.00 94.12 284 GLN A CA 1
ATOM 2291 C C . GLN A 1 284 ? 35.863 -7.302 -17.757 1.00 94.12 284 GLN A C 1
ATOM 2293 O O . GLN A 1 284 ? 36.284 -7.720 -18.828 1.00 94.12 284 GLN A O 1
ATOM 2298 N N . HIS A 1 285 ? 34.560 -7.105 -17.540 1.00 95.81 285 HIS A N 1
ATOM 2299 C CA . HIS A 1 285 ? 33.518 -7.490 -18.501 1.00 95.81 285 HIS A CA 1
ATOM 2300 C C . HIS A 1 285 ? 33.072 -6.326 -19.399 1.00 95.81 285 HIS A C 1
ATOM 2302 O O . HIS A 1 285 ? 32.219 -6.492 -20.274 1.00 95.81 285 HIS A O 1
ATOM 2308 N N . ARG A 1 286 ? 33.636 -5.128 -19.203 1.00 96.12 286 ARG A N 1
ATOM 2309 C CA . ARG A 1 286 ? 33.208 -3.894 -19.871 1.00 96.12 286 ARG A CA 1
ATOM 2310 C C . ARG A 1 286 ? 33.321 -3.961 -21.384 1.00 96.12 286 ARG A C 1
ATOM 2312 O O . ARG A 1 286 ? 32.374 -3.614 -22.085 1.00 96.12 286 ARG A O 1
ATOM 2319 N N . GLU A 1 287 ? 34.467 -4.404 -21.884 1.00 96.19 287 GLU A N 1
ATOM 2320 C CA . GLU A 1 287 ? 34.712 -4.509 -23.322 1.00 96.19 287 GLU A CA 1
ATOM 2321 C C . GLU A 1 287 ? 33.754 -5.511 -23.978 1.00 96.19 287 GLU A C 1
ATOM 2323 O O . GLU A 1 287 ? 33.169 -5.230 -25.028 1.00 96.19 287 GLU A O 1
ATOM 2328 N N . ARG A 1 288 ? 33.503 -6.638 -23.301 1.00 96.62 288 ARG A N 1
ATOM 2329 C CA . ARG A 1 288 ? 32.538 -7.651 -23.736 1.00 96.62 288 ARG A CA 1
ATOM 2330 C C . ARG A 1 288 ? 31.119 -7.083 -23.803 1.00 96.62 288 ARG A C 1
ATOM 2332 O O . ARG A 1 288 ? 30.454 -7.246 -24.823 1.00 96.62 288 ARG A O 1
ATOM 2339 N N . ALA A 1 289 ? 30.676 -6.366 -22.769 1.00 96.62 289 ALA A N 1
ATOM 2340 C CA . ALA A 1 289 ? 29.353 -5.741 -22.733 1.00 96.62 289 ALA A CA 1
ATOM 2341 C C . ALA A 1 289 ? 29.169 -4.682 -23.838 1.00 96.62 289 ALA A C 1
ATOM 2343 O O . ALA A 1 289 ? 28.128 -4.646 -24.496 1.00 96.62 289 ALA A O 1
ATOM 2344 N N . ILE A 1 290 ? 30.191 -3.854 -24.089 1.00 96.50 290 ILE A N 1
ATOM 2345 C CA . ILE A 1 290 ? 30.194 -2.877 -25.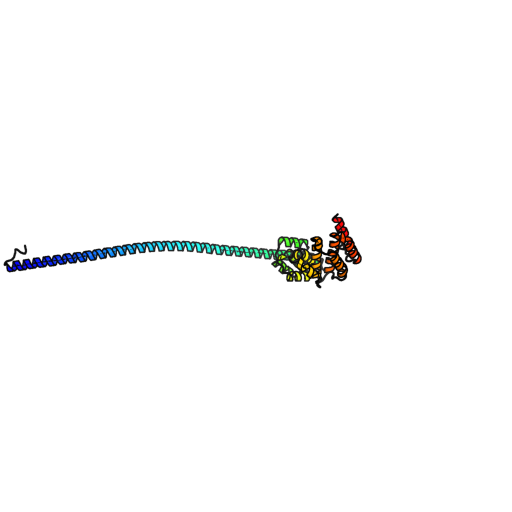191 1.00 96.50 290 ILE A CA 1
ATOM 2346 C C . ILE A 1 290 ? 30.100 -3.589 -26.543 1.00 96.50 290 ILE A C 1
ATOM 2348 O O . ILE A 1 290 ? 29.289 -3.197 -27.378 1.00 96.50 290 ILE A O 1
ATOM 2352 N N . THR A 1 291 ? 30.882 -4.650 -26.748 1.00 97.19 291 THR A N 1
ATOM 2353 C CA . THR A 1 291 ? 30.886 -5.424 -27.999 1.00 97.19 291 THR A CA 1
ATOM 2354 C C . THR A 1 291 ? 29.520 -6.042 -28.287 1.00 97.19 291 THR A C 1
ATOM 2356 O O . THR A 1 291 ? 29.021 -5.933 -29.406 1.00 97.19 291 THR A O 1
ATOM 2359 N N . ILE A 1 292 ? 28.876 -6.632 -27.273 1.00 96.12 292 ILE A N 1
ATOM 2360 C CA . ILE A 1 292 ? 27.508 -7.156 -27.392 1.00 96.12 292 ILE A CA 1
ATOM 2361 C C . ILE A 1 292 ? 26.540 -6.019 -27.740 1.00 96.12 292 ILE A C 1
ATOM 2363 O O . ILE A 1 292 ? 25.759 -6.146 -28.679 1.00 96.12 292 ILE A O 1
ATOM 2367 N N . GLY A 1 293 ? 26.618 -4.879 -27.048 1.00 95.00 293 GLY A N 1
ATOM 2368 C CA . GLY A 1 293 ? 25.770 -3.719 -27.334 1.00 95.00 293 GLY A CA 1
ATOM 2369 C C . GLY A 1 293 ? 25.912 -3.202 -28.771 1.00 95.00 293 GLY A C 1
ATOM 2370 O O . GLY A 1 293 ? 24.907 -2.931 -29.427 1.00 95.00 293 GLY A O 1
ATOM 2371 N N . GLU A 1 294 ? 27.140 -3.116 -29.291 1.00 96.00 294 GLU A N 1
ATOM 2372 C CA . GLU A 1 294 ? 27.400 -2.710 -30.678 1.00 96.00 294 GLU A CA 1
ATOM 2373 C C . GLU A 1 294 ? 26.857 -3.723 -31.690 1.00 96.00 294 GLU A C 1
ATOM 2375 O O . GLU A 1 294 ? 26.191 -3.328 -32.649 1.00 96.00 294 GLU A O 1
ATOM 2380 N N . LYS A 1 295 ? 27.089 -5.019 -31.449 1.00 95.88 295 LYS A N 1
ATOM 2381 C CA . LYS A 1 295 ? 26.596 -6.113 -32.296 1.00 95.88 295 LYS A CA 1
ATOM 2382 C C . LYS A 1 295 ? 25.071 -6.130 -32.375 1.00 95.88 295 LYS A C 1
ATOM 2384 O O . LYS A 1 295 ? 24.524 -6.338 -33.453 1.00 95.88 295 LYS A O 1
ATOM 2389 N N . LEU A 1 296 ? 24.392 -5.926 -31.246 1.00 94.06 296 LEU A N 1
ATOM 2390 C CA . LEU A 1 296 ? 22.933 -5.986 -31.179 1.00 94.06 296 LEU A CA 1
ATOM 2391 C C . LEU A 1 296 ? 22.258 -4.710 -31.689 1.00 94.06 296 LEU A C 1
ATOM 2393 O O . LEU A 1 296 ? 21.162 -4.782 -32.233 1.00 94.06 296 LEU A O 1
ATOM 2397 N N . GLY A 1 297 ? 22.875 -3.538 -31.505 1.00 91.38 297 GLY A N 1
ATOM 2398 C CA . GLY A 1 297 ? 22.347 -2.264 -32.011 1.00 91.38 297 GLY A CA 1
ATOM 2399 C C . GLY A 1 297 ? 21.017 -1.811 -31.386 1.00 91.38 297 GLY A C 1
ATOM 2400 O O . GLY A 1 297 ? 20.424 -0.836 -31.845 1.00 91.38 297 GLY A O 1
ATOM 2401 N N . ILE A 1 298 ? 20.541 -2.487 -30.339 1.00 90.56 298 ILE A N 1
ATOM 2402 C CA . ILE A 1 298 ? 19.259 -2.203 -29.689 1.00 90.56 298 ILE A CA 1
ATOM 2403 C C . ILE A 1 298 ? 19.309 -0.812 -29.038 1.00 90.56 298 ILE A C 1
ATOM 2405 O O . ILE A 1 298 ? 20.202 -0.519 -28.249 1.00 90.56 298 ILE A O 1
ATOM 2409 N N . TYR A 1 299 ? 18.339 0.045 -29.375 1.00 91.69 299 TYR A N 1
ATOM 2410 C CA . TYR A 1 299 ? 18.245 1.455 -28.959 1.00 91.69 299 TYR A CA 1
ATOM 2411 C C . TYR A 1 299 ? 19.334 2.400 -29.499 1.00 91.69 299 TYR A C 1
ATOM 2413 O O . TYR A 1 299 ? 19.452 3.517 -28.992 1.00 91.69 299 TYR A O 1
ATOM 2421 N N . ARG A 1 300 ? 20.092 2.011 -30.538 1.00 90.06 300 ARG A N 1
ATOM 2422 C CA . ARG A 1 300 ? 21.122 2.869 -31.164 1.00 90.06 300 ARG A CA 1
ATOM 2423 C C . ARG A 1 300 ? 20.580 4.248 -31.558 1.00 90.06 300 ARG A C 1
ATOM 2425 O O . ARG A 1 300 ? 21.195 5.257 -31.224 1.00 90.06 300 ARG A O 1
ATOM 2432 N N . ASP A 1 301 ? 19.397 4.274 -32.167 1.00 87.69 301 ASP A N 1
ATOM 2433 C CA . ASP A 1 301 ? 18.744 5.491 -32.670 1.00 87.69 301 ASP A CA 1
ATOM 2434 C C . ASP A 1 301 ? 17.625 6.000 -31.743 1.00 87.69 301 ASP A C 1
ATOM 2436 O O . ASP A 1 301 ? 16.717 6.714 -32.172 1.00 87.69 301 ASP A O 1
ATOM 2440 N N . TYR A 1 302 ? 17.644 5.615 -30.461 1.00 86.81 302 TYR A N 1
ATOM 2441 C CA . TYR A 1 302 ? 16.599 6.017 -29.522 1.00 86.81 302 TYR A CA 1
ATOM 2442 C C . TYR A 1 302 ? 16.602 7.544 -29.318 1.00 86.81 302 TYR A C 1
ATOM 2444 O O . TYR A 1 302 ? 17.645 8.115 -28.977 1.00 86.81 302 TYR A O 1
ATOM 2452 N N . PRO A 1 303 ? 15.452 8.226 -29.480 1.00 85.00 303 PRO A N 1
ATOM 2453 C CA . PRO A 1 303 ? 15.391 9.675 -29.382 1.00 85.00 303 PRO A CA 1
ATOM 2454 C C . PRO A 1 303 ? 15.672 10.124 -27.947 1.00 85.00 303 PRO A C 1
ATOM 2456 O O . PRO A 1 303 ? 14.992 9.723 -27.002 1.00 85.00 303 PRO A O 1
ATOM 2459 N N . VAL A 1 304 ? 16.661 11.001 -27.784 1.00 85.44 304 VAL A N 1
ATOM 2460 C CA . VAL A 1 304 ? 16.992 11.613 -26.495 1.00 85.44 304 VAL A CA 1
ATOM 2461 C C . VAL A 1 304 ? 16.908 13.128 -26.560 1.00 85.44 304 VAL A C 1
ATOM 2463 O O . VAL A 1 304 ? 17.366 13.766 -27.506 1.00 85.44 304 VAL A O 1
ATOM 2466 N N . HIS A 1 305 ? 16.322 13.722 -25.522 1.00 81.50 305 HIS A N 1
ATOM 2467 C CA . HIS A 1 305 ? 16.333 15.168 -25.342 1.00 81.50 305 HIS A CA 1
ATOM 2468 C C . HIS A 1 305 ? 17.738 15.664 -24.971 1.00 81.50 305 HIS A C 1
ATOM 2470 O O . HIS A 1 305 ? 18.562 14.927 -24.425 1.00 81.50 305 HIS A O 1
ATOM 2476 N N . LYS A 1 306 ? 18.009 16.946 -25.246 1.00 77.81 306 LYS A N 1
ATOM 2477 C CA . LYS A 1 306 ? 19.289 17.586 -24.912 1.00 77.81 306 LYS A CA 1
ATOM 2478 C C . LYS A 1 306 ? 19.599 17.422 -23.417 1.00 77.81 306 LYS A C 1
ATOM 2480 O O . LYS A 1 306 ? 18.787 17.795 -22.578 1.00 77.81 306 LYS A O 1
ATOM 2485 N N . GLY A 1 307 ? 20.781 16.891 -23.105 1.00 77.50 307 GLY A N 1
ATOM 2486 C CA . GLY A 1 307 ? 21.253 16.664 -21.733 1.00 77.50 307 GLY A CA 1
ATOM 2487 C C . GLY A 1 307 ? 20.950 15.273 -21.156 1.00 77.50 307 GLY A C 1
ATOM 2488 O O . GLY A 1 307 ? 21.489 14.935 -20.104 1.00 77.50 307 GLY A O 1
ATOM 2489 N N . CYS A 1 308 ? 20.149 14.442 -21.833 1.00 84.81 308 CYS A N 1
ATOM 2490 C CA . CYS A 1 308 ? 19.919 13.051 -21.437 1.00 84.81 308 CYS A CA 1
ATOM 2491 C C . CYS A 1 308 ? 20.950 12.107 -22.076 1.00 84.81 308 CYS A C 1
ATOM 2493 O O . CYS A 1 308 ? 21.343 12.281 -23.228 1.00 84.81 308 CYS A O 1
ATOM 2495 N N . THR A 1 309 ? 21.370 11.077 -21.338 1.00 88.38 309 THR A N 1
ATOM 2496 C CA . THR A 1 309 ? 22.230 10.007 -21.866 1.00 88.38 309 THR A CA 1
ATOM 2497 C C . THR A 1 309 ? 21.388 9.009 -22.664 1.00 88.38 309 THR A C 1
ATOM 2499 O O . THR A 1 309 ? 20.320 8.610 -22.203 1.00 88.38 309 THR A O 1
ATOM 2502 N N . SER A 1 310 ? 21.863 8.606 -23.849 1.00 91.75 310 SER A N 1
ATOM 2503 C CA . SER A 1 310 ? 21.205 7.574 -24.667 1.00 91.75 310 SER A CA 1
ATOM 2504 C C . SER A 1 310 ? 21.107 6.244 -23.914 1.00 91.75 310 SER A C 1
ATOM 2506 O O . SER A 1 310 ? 22.088 5.863 -23.274 1.00 91.75 310 SER A O 1
ATOM 2508 N N . PRO A 1 311 ? 19.975 5.515 -24.006 1.00 91.12 311 PRO A N 1
ATOM 2509 C CA . PRO A 1 311 ? 19.859 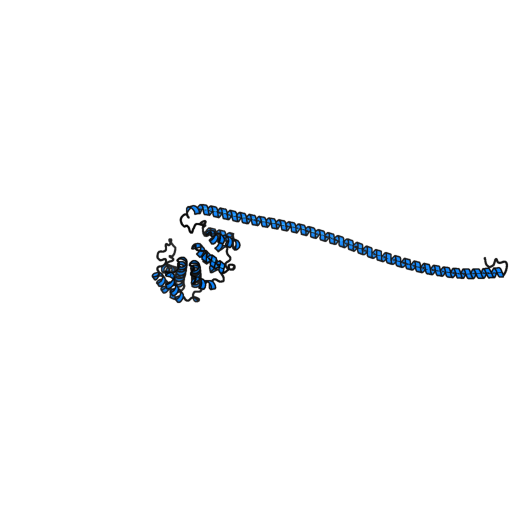4.170 -23.451 1.00 91.12 311 PRO A CA 1
ATOM 2510 C C . PRO A 1 311 ? 20.659 3.122 -24.242 1.00 91.12 311 PRO A C 1
ATOM 2512 O O . PRO A 1 311 ? 20.740 1.981 -23.797 1.00 91.12 311 PRO A O 1
ATOM 2515 N N . PHE A 1 312 ? 21.260 3.470 -25.386 1.00 94.94 312 PHE A N 1
ATOM 2516 C CA . PHE A 1 312 ? 22.146 2.572 -26.127 1.00 94.94 312 PHE A CA 1
ATOM 2517 C C . PHE A 1 312 ? 23.332 2.139 -25.250 1.00 94.94 312 PHE A C 1
ATOM 2519 O O . PHE A 1 312 ? 24.152 2.979 -24.860 1.00 94.94 312 PHE A O 1
ATOM 2526 N N . ALA A 1 313 ? 23.432 0.839 -24.942 1.00 94.38 313 ALA A N 1
ATOM 2527 C CA . ALA A 1 313 ? 24.348 0.335 -23.914 1.00 94.38 313 ALA A CA 1
ATOM 2528 C C . ALA A 1 313 ? 25.807 0.816 -24.072 1.00 94.38 313 ALA A C 1
ATOM 2530 O O . ALA A 1 313 ? 26.364 1.285 -23.079 1.00 94.38 313 ALA A O 1
ATOM 2531 N N . PRO A 1 314 ? 26.433 0.814 -25.268 1.00 95.75 314 PRO A N 1
ATOM 2532 C CA . PRO A 1 314 ? 27.797 1.320 -25.440 1.00 95.75 314 PRO A CA 1
ATOM 2533 C C . PRO A 1 314 ? 27.979 2.797 -25.069 1.00 95.75 314 PRO A C 1
ATOM 2535 O O . PRO A 1 314 ? 28.967 3.148 -24.420 1.00 95.75 314 PRO A O 1
ATOM 2538 N N . ILE A 1 315 ? 27.041 3.669 -25.460 1.00 94.81 315 ILE A N 1
ATOM 2539 C CA . ILE A 1 315 ? 27.084 5.099 -25.111 1.00 94.81 315 ILE A CA 1
ATOM 2540 C C . ILE A 1 315 ? 26.850 5.264 -23.612 1.00 94.81 315 ILE A C 1
ATOM 2542 O O . ILE A 1 315 ? 27.584 5.997 -22.947 1.00 94.81 315 ILE A O 1
ATOM 2546 N N . TRP A 1 316 ? 25.858 4.555 -23.072 1.00 94.81 316 TRP A N 1
ATOM 2547 C CA . TRP A 1 316 ? 25.501 4.654 -21.666 1.00 94.81 316 TRP A CA 1
ATOM 2548 C C . TRP A 1 316 ? 26.633 4.189 -20.743 1.00 94.81 316 TRP A C 1
ATOM 2550 O O . TRP A 1 316 ? 26.980 4.910 -19.807 1.00 94.81 316 TRP A O 1
ATOM 2560 N N . ILE A 1 317 ? 27.264 3.044 -21.039 1.00 95.12 317 ILE A N 1
ATOM 2561 C CA . ILE A 1 317 ? 28.411 2.516 -20.284 1.00 95.12 317 ILE A CA 1
ATOM 2562 C C . ILE A 1 317 ? 29.546 3.543 -20.254 1.00 95.12 317 ILE A C 1
ATOM 2564 O O . ILE A 1 317 ? 30.028 3.888 -19.176 1.00 95.12 317 ILE A O 1
ATOM 2568 N N . LYS A 1 318 ? 29.956 4.063 -21.420 1.00 94.56 318 LYS A N 1
ATOM 2569 C CA . LYS A 1 318 ? 31.059 5.035 -21.524 1.00 94.56 318 LYS A CA 1
ATOM 2570 C C . LYS A 1 318 ? 30.775 6.304 -20.719 1.00 94.56 318 LYS A C 1
ATOM 2572 O O . LYS A 1 318 ? 31.640 6.769 -19.980 1.00 94.56 318 LYS A O 1
ATOM 2577 N N . GLU A 1 319 ? 29.563 6.839 -20.833 1.00 93.81 319 GLU A N 1
ATOM 2578 C CA . GLU A 1 319 ? 29.155 8.060 -20.136 1.00 93.81 319 GLU A CA 1
ATOM 2579 C C . GLU A 1 319 ? 29.078 7.862 -18.614 1.00 93.81 319 GLU A C 1
ATOM 2581 O O . GLU A 1 319 ? 29.529 8.723 -17.863 1.00 93.81 319 GLU A O 1
ATOM 2586 N N . MET A 1 320 ? 28.550 6.732 -18.129 1.00 93.81 320 MET A N 1
ATOM 2587 C CA . MET A 1 320 ? 28.481 6.463 -16.685 1.00 93.81 320 MET A CA 1
ATOM 2588 C C . MET A 1 320 ? 29.857 6.208 -16.073 1.00 93.81 320 MET A C 1
ATOM 2590 O O . MET A 1 320 ? 30.130 6.724 -14.994 1.00 93.81 320 MET A O 1
ATOM 2594 N N . VAL A 1 321 ? 30.739 5.479 -16.765 1.00 92.56 321 VAL A N 1
ATOM 2595 C CA . VAL A 1 321 ? 32.122 5.262 -16.308 1.00 92.56 321 VAL A CA 1
ATOM 2596 C C . VAL A 1 321 ? 32.869 6.595 -16.210 1.00 92.56 321 VAL A C 1
ATOM 2598 O O . VAL A 1 321 ? 33.521 6.846 -15.203 1.00 92.56 321 VAL A O 1
ATOM 2601 N N . LYS A 1 322 ? 32.699 7.492 -17.191 1.00 92.94 322 LYS A N 1
ATOM 2602 C CA . LYS A 1 322 ? 33.282 8.844 -17.167 1.00 92.94 322 LYS A CA 1
ATOM 2603 C C . LYS A 1 322 ? 32.790 9.698 -15.992 1.00 92.94 322 LYS A C 1
ATOM 2605 O O . LYS A 1 322 ? 33.514 10.564 -15.525 1.00 92.94 322 LYS A O 1
ATOM 2610 N N . ARG A 1 323 ? 31.553 9.499 -15.526 1.00 90.50 323 ARG A N 1
ATOM 2611 C CA . ARG A 1 323 ? 31.011 10.219 -14.356 1.00 90.50 323 ARG A CA 1
ATOM 2612 C C . ARG A 1 323 ? 31.506 9.666 -13.019 1.00 90.50 323 ARG A C 1
ATOM 2614 O O . ARG A 1 323 ? 31.336 10.335 -12.006 1.00 90.50 323 ARG A O 1
ATOM 2621 N N . GLN A 1 324 ? 32.029 8.441 -13.007 1.00 83.56 324 GLN A N 1
ATOM 2622 C CA . GLN A 1 324 ? 32.559 7.779 -11.812 1.00 83.56 324 GLN A CA 1
ATOM 2623 C C . GLN A 1 324 ? 34.068 7.998 -11.625 1.00 83.56 324 GLN A C 1
ATOM 2625 O O . GLN A 1 324 ? 34.560 7.781 -10.520 1.00 83.56 324 GLN A O 1
ATOM 2630 N N . SER A 1 325 ? 34.780 8.393 -12.686 1.00 66.50 325 SER A N 1
ATOM 2631 C CA . SER A 1 325 ? 36.202 8.772 -12.682 1.00 66.50 325 SER A CA 1
ATOM 2632 C C . SER A 1 325 ? 36.407 10.239 -12.330 1.00 66.50 325 SER A C 1
ATOM 2634 O O . SER A 1 325 ? 37.313 10.526 -11.523 1.00 66.50 325 SER A O 1
#

Secondary structure (DSSP, 8-state):
--SS--SSHHHHHHHHHHHHHHHHHHHHHHHHHHHHHHHHHHHHHHHHHHHHHHHHHHHHHHHHHHHHHHHHHHHHHHHHHHHHHHHHHHHHHHHHHHHHHHHHHHHHHHHHHHHHHHHHHHTTT-TT-GGGTT-----HHHHHHHHHHH---HHHHHHHHHTT-HHHHHHHHHH--GGGS-HHHHHHHHHH--SHHHHHHIIIIIGGG-TTHHHHHHHHHT-SSHHHHHHHHHHHHHHHHH-GGGS-HHHHHHHHHHHTTTS-HHHHHHHHHHHHHHHHH-TTTHHHHHHHHHHH-TTTT----TTPPPS-HHHHHHHHHHHH-